Protein AF-A0A2G8JTB7-F1 (afdb_monomer)

Organism: Stichopus japonicus (NCBI:txid307972)

Solvent-accessible surface area (backbone atoms only — not comparable to full-atom values): 11226 Å² total; per-residue (Å²): 122,66,64,68,53,45,45,73,76,43,47,73,76,49,68,71,34,70,75,52,58,75,68,43,61,46,53,29,65,51,90,77,68,46,73,35,45,30,82,68,29,22,29,74,76,47,76,81,50,68,82,67,66,50,78,72,79,45,58,61,82,76,99,57,86,71,67,40,43,52,19,85,90,55,48,54,70,54,36,49,72,65,49,26,37,48,37,58,51,66,74,66,55,72,64,68,67,89,79,72,74,85,82,73,90,86,73,59,65,70,58,54,52,51,49,52,55,68,75,68,61,51,77,84,45,51,70,55,54,55,49,49,56,28,52,78,72,60,32,77,45,79,45,82,43,80,43,81,57,65,50,75,92,50,65,90,71,56,87,48,79,79,55,59,82,73,42,48,61,48,79,48,76,48,68,40,66,72,84,125

Structure (mmCIF, N/CA/C/O backbone):
data_AF-A0A2G8JTB7-F1
#
_entry.id   AF-A0A2G8JTB7-F1
#
loop_
_atom_site.group_PDB
_atom_site.id
_atom_site.type_symbol
_atom_site.label_atom_id
_atom_site.label_alt_id
_atom_site.label_comp_id
_atom_site.label_asym_id
_atom_site.label_entity_id
_atom_site.label_seq_id
_atom_site.pdbx_PDB_ins_code
_atom_site.Cartn_x
_atom_site.Cartn_y
_atom_site.Cartn_z
_atom_site.occupancy
_atom_site.B_iso_or_equiv
_atom_site.auth_seq_id
_atom_site.auth_comp_id
_atom_site.auth_asym_id
_atom_site.auth_atom_id
_atom_site.pdbx_PDB_model_num
ATOM 1 N N . MET A 1 1 ? -17.861 15.807 32.655 1.00 43.62 1 MET A N 1
ATOM 2 C CA . MET A 1 1 ? -16.924 14.892 33.345 1.00 43.62 1 MET A CA 1
ATOM 3 C C . MET A 1 1 ? -17.514 13.501 33.591 1.00 43.62 1 MET A C 1
ATOM 5 O O . MET A 1 1 ? -16.742 12.556 33.583 1.00 43.62 1 MET A O 1
ATOM 9 N N . ASP A 1 2 ? -18.836 13.330 33.740 1.00 54.16 2 ASP A N 1
ATOM 10 C CA . ASP A 1 2 ? -19.424 12.008 34.046 1.00 54.16 2 ASP A CA 1
ATOM 11 C C . ASP A 1 2 ? -19.560 11.037 32.859 1.00 54.16 2 ASP A C 1
ATOM 13 O O . ASP A 1 2 ? -19.555 9.829 33.073 1.00 54.16 2 ASP A O 1
ATOM 17 N N . ILE A 1 3 ? -19.642 11.525 31.615 1.00 55.66 3 ILE A N 1
ATOM 18 C CA . ILE A 1 3 ? -19.837 10.666 30.428 1.00 55.66 3 ILE A CA 1
ATOM 19 C C . ILE A 1 3 ? -18.582 9.837 30.122 1.00 55.66 3 ILE A C 1
ATOM 21 O O . ILE A 1 3 ? -18.683 8.631 29.956 1.00 55.66 3 ILE A O 1
ATOM 25 N N . LEU A 1 4 ? -17.392 10.451 30.140 1.00 51.72 4 LEU A N 1
ATOM 26 C CA . LEU A 1 4 ? -16.120 9.744 29.918 1.00 51.72 4 LEU A CA 1
ATOM 27 C C . LEU A 1 4 ? -15.853 8.678 30.988 1.00 51.72 4 LEU A C 1
ATOM 29 O O . LEU A 1 4 ? -15.346 7.604 30.684 1.00 51.72 4 LEU A O 1
ATOM 33 N N . ARG A 1 5 ? -16.225 8.957 32.242 1.00 52.97 5 ARG A N 1
ATOM 34 C CA . ARG A 1 5 ? -16.082 8.001 33.343 1.00 52.97 5 ARG A CA 1
ATOM 35 C C . ARG A 1 5 ? -17.064 6.837 33.211 1.00 52.97 5 ARG A C 1
ATOM 37 O O . ARG A 1 5 ? -16.668 5.695 33.392 1.00 52.97 5 ARG A O 1
ATOM 44 N N . ARG A 1 6 ? -18.309 7.122 32.822 1.00 54.91 6 ARG A N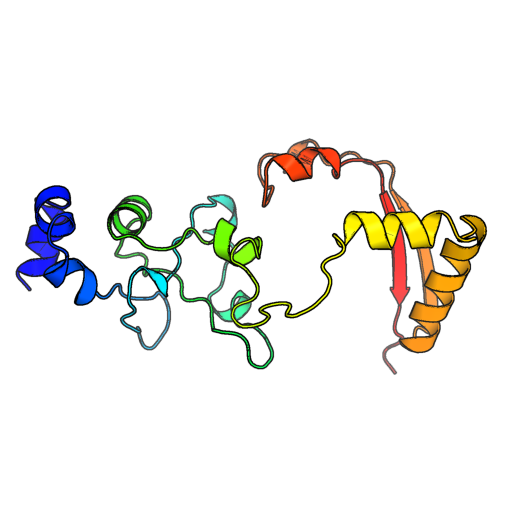 1
ATOM 45 C CA . ARG A 1 6 ? -19.311 6.098 32.502 1.00 54.91 6 ARG A CA 1
ATOM 46 C C . ARG A 1 6 ? -18.932 5.265 31.271 1.00 54.91 6 ARG A C 1
ATOM 48 O O . ARG A 1 6 ? -19.149 4.066 31.308 1.00 54.91 6 ARG A O 1
ATOM 55 N N . LEU A 1 7 ? -18.304 5.854 30.249 1.00 58.78 7 LEU A N 1
ATOM 56 C CA . LEU A 1 7 ? -17.738 5.146 29.084 1.00 58.78 7 LEU A CA 1
ATOM 57 C C . LEU A 1 7 ? -16.609 4.185 29.469 1.00 58.78 7 LEU A C 1
ATOM 59 O O . LEU A 1 7 ? -16.515 3.095 28.921 1.00 58.78 7 LEU A O 1
ATOM 63 N N . LEU A 1 8 ? -15.774 4.571 30.435 1.00 56.66 8 LEU A N 1
ATOM 64 C CA . LEU A 1 8 ? -14.717 3.713 30.979 1.00 56.66 8 LEU A CA 1
ATOM 65 C C . LEU A 1 8 ? -15.257 2.562 31.843 1.00 56.66 8 LEU A C 1
ATOM 67 O O . LEU A 1 8 ? -14.606 1.525 31.938 1.00 56.66 8 LEU A O 1
ATOM 71 N N . GLU A 1 9 ? -16.408 2.751 32.491 1.00 60.22 9 GLU A N 1
ATOM 72 C CA . GLU A 1 9 ? -17.003 1.776 33.416 1.00 60.22 9 GLU A CA 1
ATOM 73 C C . GLU A 1 9 ? -18.015 0.835 32.723 1.00 60.22 9 GLU A C 1
ATOM 75 O O . GLU A 1 9 ? -18.082 -0.340 33.081 1.00 60.22 9 GLU A O 1
ATOM 80 N N . HIS A 1 10 ? -18.757 1.318 31.716 1.00 65.50 10 HIS A N 1
ATOM 81 C CA . HIS A 1 10 ? -19.811 0.596 30.984 1.00 65.50 10 HIS A CA 1
ATOM 82 C C . HIS A 1 10 ? -19.856 1.000 29.491 1.00 65.50 10 HIS A C 1
ATOM 84 O O . HIS A 1 10 ? -20.783 1.696 29.068 1.00 65.50 10 HIS A O 1
ATOM 90 N N . PRO A 1 11 ? -18.863 0.601 28.674 1.00 61.34 11 PRO A N 1
ATOM 91 C CA . PRO A 1 11 ? -18.788 0.999 27.266 1.00 61.34 11 PRO A CA 1
ATOM 92 C C . PRO A 1 11 ? -19.983 0.484 26.448 1.00 61.34 11 PRO A C 1
ATOM 94 O O . PRO A 1 11 ? -20.590 1.254 25.708 1.00 61.34 11 PRO A O 1
ATOM 97 N N . ASP A 1 12 ? -20.382 -0.776 26.643 1.00 61.53 12 ASP A N 1
ATOM 98 C CA . ASP A 1 12 ? -21.427 -1.433 25.841 1.00 61.53 12 ASP A CA 1
ATOM 99 C C . ASP A 1 12 ? -22.826 -0.807 26.017 1.00 61.53 12 ASP A C 1
ATOM 101 O O . ASP A 1 12 ? -23.600 -0.743 25.064 1.00 61.53 12 ASP A O 1
ATOM 105 N N . ASP A 1 13 ? -23.141 -0.291 27.212 1.00 60.88 13 ASP A N 1
ATOM 106 C CA . ASP A 1 13 ? -24.451 0.304 27.521 1.00 60.88 13 ASP A CA 1
ATOM 107 C C . ASP A 1 13 ? -24.634 1.697 26.890 1.00 60.88 13 ASP A C 1
ATOM 109 O O . ASP A 1 13 ? -25.756 2.132 26.641 1.00 60.88 13 ASP A O 1
ATOM 113 N N . ILE A 1 14 ? -23.532 2.409 26.643 1.00 59.72 14 ILE A N 1
ATOM 114 C CA . ILE A 1 14 ? -23.518 3.780 26.103 1.00 59.72 14 ILE A CA 1
ATOM 115 C C . ILE A 1 14 ? -23.387 3.752 24.582 1.00 59.72 14 ILE A C 1
ATOM 117 O O . ILE A 1 14 ? -23.959 4.589 23.889 1.00 59.72 14 ILE A O 1
ATOM 121 N N . LEU A 1 15 ? -22.669 2.757 24.065 1.00 60.41 15 LEU A N 1
ATOM 122 C CA . LEU A 1 15 ? -22.526 2.502 22.637 1.00 60.41 15 LEU A CA 1
ATOM 123 C C . LEU A 1 15 ? -23.803 1.951 21.994 1.00 60.41 15 LEU A C 1
ATOM 125 O O . LEU A 1 15 ? -23.894 1.953 20.775 1.00 60.41 15 LEU A O 1
ATOM 129 N N . ALA A 1 16 ? -24.790 1.497 22.768 1.00 62.22 16 ALA A N 1
ATOM 130 C CA . ALA A 1 16 ? -26.078 1.044 22.240 1.00 62.22 16 ALA A CA 1
ATOM 131 C C . ALA A 1 16 ? -27.053 2.191 21.899 1.00 62.22 16 ALA A C 1
ATOM 133 O O . ALA A 1 16 ? -28.092 1.944 21.287 1.00 62.22 16 ALA A O 1
ATOM 134 N N . ASP A 1 17 ? -26.746 3.426 22.307 1.00 69.25 17 ASP A N 1
ATOM 135 C CA . ASP A 1 17 ? -27.613 4.590 22.127 1.00 69.25 17 ASP A CA 1
ATOM 136 C C . ASP A 1 17 ? -27.172 5.421 20.907 1.00 69.25 17 ASP A C 1
ATOM 138 O O . ASP A 1 17 ? -26.127 6.077 20.923 1.00 69.25 17 ASP A O 1
ATOM 142 N N . GLU A 1 18 ? -27.979 5.395 19.839 1.00 63.44 18 GLU A N 1
ATOM 143 C CA . GLU A 1 18 ? -27.717 6.126 18.588 1.00 63.44 18 GLU A CA 1
ATOM 144 C C . GLU A 1 18 ? -27.591 7.647 18.798 1.00 63.44 18 GLU A C 1
ATOM 146 O O . GLU A 1 18 ? -26.838 8.310 18.082 1.00 63.44 18 GLU A O 1
ATOM 151 N N . GLU A 1 19 ? -28.281 8.219 19.789 1.00 67.31 19 GLU A N 1
ATOM 152 C CA . GLU A 1 19 ? -28.249 9.660 20.065 1.00 67.31 19 GLU A CA 1
ATOM 153 C C . GLU A 1 19 ? -26.930 10.064 20.740 1.00 67.31 19 GLU A C 1
ATOM 155 O O . GLU A 1 19 ? -26.391 11.145 20.482 1.00 67.31 19 GLU A O 1
ATOM 160 N N . ILE A 1 20 ? -26.362 9.165 21.552 1.00 66.00 20 ILE A N 1
ATOM 161 C CA . ILE A 1 20 ? -25.043 9.345 22.168 1.00 66.00 20 ILE A CA 1
ATOM 162 C C . ILE A 1 20 ? -23.927 9.102 21.150 1.00 66.00 20 ILE A C 1
ATOM 164 O O . ILE A 1 20 ? -22.956 9.861 21.140 1.00 66.00 20 ILE A O 1
ATOM 168 N N . GLN A 1 21 ? -24.067 8.114 20.260 1.00 64.19 21 GLN A N 1
ATOM 169 C CA . GLN A 1 21 ? -23.092 7.868 19.192 1.00 64.19 21 GLN A CA 1
ATOM 170 C C . GLN A 1 21 ? -22.915 9.087 18.273 1.00 64.19 21 GLN A C 1
ATOM 172 O O . GLN A 1 21 ? -21.786 9.430 17.935 1.00 64.19 21 GLN A O 1
ATOM 177 N N . GLN A 1 22 ? -23.999 9.798 17.936 1.00 66.69 22 GLN A N 1
ATOM 178 C CA . GLN A 1 22 ? -23.933 11.007 17.098 1.00 66.69 22 GLN A CA 1
ATOM 179 C C . GLN A 1 22 ? -23.315 12.230 17.794 1.00 66.69 22 GLN A C 1
ATOM 181 O O . GLN A 1 22 ? -22.919 13.183 17.125 1.00 66.69 22 GLN A O 1
ATOM 186 N N . GLN A 1 23 ? -23.243 12.237 19.127 1.00 74.38 23 GLN A N 1
ATOM 187 C CA . GLN A 1 23 ? -22.658 13.337 19.909 1.00 74.38 23 GLN A CA 1
ATOM 188 C C . GLN A 1 23 ? -21.267 13.009 20.456 1.00 74.38 23 GLN A C 1
ATOM 190 O O . GLN A 1 23 ? -20.630 13.853 21.098 1.00 74.38 23 GLN A O 1
ATOM 195 N N . LEU A 1 24 ? -20.795 11.783 20.239 1.00 80.44 24 LEU A N 1
ATOM 196 C CA . LEU A 1 24 ? -19.504 11.336 20.716 1.00 80.44 24 LEU A CA 1
ATOM 197 C C . LEU A 1 24 ? -18.394 11.992 19.894 1.00 80.44 24 LEU A C 1
ATOM 199 O O . LEU A 1 24 ? -18.368 11.903 18.673 1.00 80.44 24 LEU A O 1
ATOM 203 N N . LEU A 1 25 ? -17.442 12.618 20.585 1.00 86.62 25 LEU A N 1
ATOM 204 C CA . LEU A 1 25 ? -16.231 13.141 19.967 1.00 86.62 25 LEU A CA 1
ATOM 205 C C . LEU A 1 25 ? -15.003 12.543 20.647 1.00 86.62 25 LEU A C 1
ATOM 207 O O . LEU A 1 25 ? -14.913 12.502 21.878 1.00 86.62 25 LEU A O 1
ATOM 211 N N . ILE A 1 26 ? -14.039 12.120 19.838 1.00 88.69 26 ILE A N 1
ATOM 212 C CA . ILE A 1 26 ? -12.7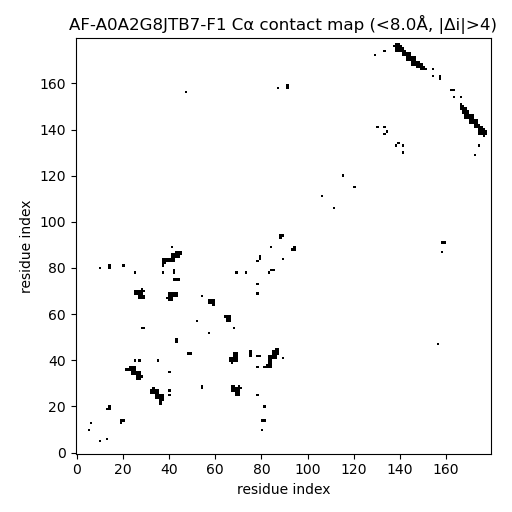91 11.502 20.268 1.00 88.69 26 ILE A CA 1
ATOM 213 C C . ILE A 1 26 ? -11.653 12.521 20.098 1.00 88.69 26 ILE A C 1
ATOM 215 O O . ILE A 1 26 ? -11.551 13.171 19.053 1.00 88.69 26 ILE A O 1
ATOM 219 N N . PRO A 1 27 ? -10.789 12.704 21.114 1.00 89.94 27 PRO A N 1
ATOM 220 C CA . PRO A 1 27 ? -9.646 13.599 21.012 1.00 89.94 27 PRO A CA 1
ATOM 221 C C . PRO A 1 27 ? -8.576 13.043 20.079 1.00 89.94 27 PRO A C 1
ATOM 223 O O . PRO A 1 27 ? -8.204 11.873 20.168 1.00 89.94 27 PRO A O 1
ATOM 226 N N . SER A 1 28 ? -8.024 13.910 19.238 1.00 89.12 28 SER A N 1
ATOM 227 C CA . SER A 1 28 ? -6.894 13.599 18.372 1.00 89.12 28 SER A CA 1
ATOM 228 C C . SER A 1 28 ? -5.538 13.868 19.033 1.00 89.12 28 SER A C 1
ATOM 230 O O . SER A 1 28 ? -5.406 14.577 20.036 1.00 89.12 28 SER A O 1
ATOM 232 N N . ARG A 1 29 ? -4.492 13.282 18.452 1.00 86.31 29 ARG A N 1
ATOM 233 C CA . ARG A 1 29 ? -3.080 13.422 18.838 1.00 86.31 29 ARG A CA 1
ATOM 234 C C . ARG A 1 29 ? -2.396 14.639 18.186 1.00 86.31 29 ARG A C 1
ATOM 236 O O . ARG A 1 29 ? -1.181 14.629 18.021 1.00 86.31 29 ARG A O 1
ATOM 243 N N . CYS A 1 30 ? -3.149 15.655 17.756 1.00 82.44 30 CYS A N 1
ATOM 244 C CA . CYS A 1 30 ? -2.584 16.894 17.206 1.00 82.44 30 CYS A CA 1
ATOM 245 C C . CYS A 1 30 ? -2.478 17.999 18.268 1.00 82.44 30 CYS A C 1
ATOM 247 O O . CYS A 1 30 ? -3.130 17.928 19.310 1.00 82.44 30 CYS A O 1
ATOM 249 N N . ASP A 1 31 ? -1.671 19.024 17.989 1.00 81.94 31 ASP A N 1
ATOM 250 C CA . ASP A 1 31 ? -1.556 20.232 18.810 1.00 81.94 31 ASP A CA 1
ATOM 251 C C . ASP A 1 31 ? -1.926 21.468 17.963 1.00 81.94 31 ASP A C 1
ATOM 253 O O . ASP A 1 31 ? -1.251 21.733 16.965 1.00 81.94 31 ASP A O 1
ATOM 257 N N . PRO A 1 32 ? -3.011 22.204 18.281 1.00 84.12 32 PRO A N 1
ATOM 258 C CA . PRO A 1 32 ? -3.950 21.967 19.381 1.00 84.12 32 PRO A CA 1
ATOM 259 C C . PRO A 1 32 ? -4.822 20.719 19.160 1.00 84.12 32 PRO A C 1
ATOM 261 O O . PRO A 1 32 ? -5.153 20.380 18.022 1.00 84.12 32 PRO A O 1
ATOM 264 N N . ILE A 1 33 ? -5.231 20.062 20.254 1.00 86.19 33 ILE A N 1
ATOM 265 C CA . ILE A 1 33 ? -6.104 18.873 20.219 1.00 86.19 33 ILE A CA 1
ATOM 266 C C . ILE A 1 33 ? -7.430 19.222 19.537 1.00 86.19 33 ILE A C 1
ATOM 268 O O . ILE A 1 33 ? -8.094 20.191 19.916 1.00 86.19 33 ILE A O 1
ATOM 272 N N . LYS A 1 34 ? -7.843 18.396 18.572 1.00 88.75 34 LYS A N 1
ATOM 273 C CA . LYS A 1 34 ? -9.162 18.471 17.931 1.00 88.75 34 LYS A CA 1
ATOM 274 C C . LYS A 1 34 ? -10.046 17.334 18.438 1.00 88.75 34 LYS A C 1
ATOM 276 O O . LYS A 1 34 ? -9.564 16.238 18.705 1.00 88.75 34 LYS A O 1
ATOM 281 N N . LEU A 1 35 ? -11.335 17.612 18.599 1.00 89.50 35 LEU A N 1
ATOM 282 C CA . LEU A 1 35 ? -12.354 16.625 18.950 1.00 89.50 35 LEU A CA 1
ATOM 283 C C . LEU A 1 35 ? -13.117 16.278 17.671 1.00 89.50 35 LEU A C 1
ATOM 285 O O . LEU A 1 35 ? -13.695 17.182 17.070 1.00 89.50 35 LEU A O 1
ATOM 289 N N . LEU A 1 36 ? -13.078 15.015 17.250 1.00 88.12 36 LEU A N 1
ATOM 290 C CA . LEU A 1 36 ? -13.646 14.559 15.976 1.00 88.12 36 LEU A CA 1
ATOM 291 C C . LEU A 1 36 ? -14.640 13.408 16.188 1.00 88.12 36 LEU A C 1
ATOM 293 O O . LEU A 1 36 ? -14.462 12.640 17.139 1.00 88.12 36 LEU A O 1
ATOM 297 N N . PRO A 1 37 ? -15.663 13.273 15.329 1.00 88.25 37 PRO A N 1
ATOM 298 C CA . PRO A 1 37 ? -16.521 12.093 15.285 1.00 88.25 37 PRO A CA 1
ATOM 299 C C . PRO A 1 37 ? -15.720 10.792 15.091 1.00 88.25 37 PRO A C 1
ATOM 301 O O . PRO A 1 37 ? -14.635 10.832 14.501 1.00 88.25 37 PRO A O 1
ATOM 304 N N . PRO A 1 38 ? -16.218 9.632 15.563 1.00 86.88 38 PRO A N 1
ATOM 305 C CA . PRO A 1 38 ? -15.517 8.359 15.405 1.00 86.88 38 PRO A CA 1
ATOM 306 C C . PRO A 1 38 ? -15.223 7.993 13.943 1.00 86.88 38 PRO A C 1
ATOM 308 O O . PRO A 1 38 ? -14.135 7.527 13.628 1.00 86.88 38 PRO A O 1
ATOM 311 N N . ASP A 1 39 ? -16.136 8.272 13.023 1.00 85.69 39 ASP A N 1
ATOM 312 C CA . ASP A 1 39 ? -15.982 7.994 11.593 1.00 85.69 39 ASP A CA 1
ATOM 313 C C . ASP A 1 39 ? -14.948 8.889 10.881 1.00 85.69 39 ASP A C 1
ATOM 315 O O . ASP A 1 39 ? -14.462 8.530 9.809 1.00 85.69 39 ASP A O 1
ATOM 319 N N . GLU A 1 40 ? -14.547 10.008 11.491 1.00 86.25 40 GLU A N 1
ATOM 320 C CA . GLU A 1 40 ? -13.558 10.955 10.949 1.00 86.25 40 GLU A CA 1
ATOM 321 C C . GLU A 1 40 ? -12.159 10.822 11.583 1.00 86.25 40 GLU A C 1
ATOM 323 O O . GLU A 1 40 ? -11.228 11.549 11.220 1.00 86.25 40 GLU A O 1
ATOM 328 N N . ILE A 1 41 ? -11.973 9.906 12.539 1.00 88.25 41 ILE A N 1
ATOM 329 C CA . ILE A 1 41 ? -10.709 9.729 13.263 1.00 88.25 41 ILE A CA 1
ATOM 330 C C . ILE A 1 41 ? -10.227 8.281 13.223 1.00 88.25 41 ILE A C 1
ATOM 332 O O . ILE A 1 41 ? -10.997 7.327 13.321 1.00 88.25 41 ILE A O 1
ATOM 336 N N . CYS A 1 42 ? -8.914 8.114 13.091 1.00 90.25 42 CYS A N 1
ATOM 337 C CA . CYS A 1 42 ? -8.281 6.816 12.944 1.00 90.25 42 CYS A CA 1
ATOM 338 C C . CYS A 1 42 ? -7.547 6.375 14.212 1.00 90.25 42 CYS A C 1
ATOM 340 O O . CYS A 1 42 ? -6.848 7.164 14.850 1.00 90.25 42 CYS A O 1
ATOM 342 N N . TYR A 1 43 ? -7.613 5.089 14.545 1.00 89.62 43 TYR A N 1
ATOM 343 C CA . TYR A 1 43 ? -6.719 4.484 15.534 1.00 89.62 43 TYR A CA 1
ATOM 344 C C . TYR A 1 43 ? -5.639 3.649 14.841 1.00 89.62 43 TYR A C 1
ATOM 346 O O . TYR A 1 43 ? -5.856 3.072 13.778 1.00 89.62 43 TYR A O 1
ATOM 354 N N . CYS A 1 44 ? -4.445 3.593 15.434 1.00 86.19 44 CYS A N 1
ATOM 355 C CA . CYS A 1 44 ? -3.352 2.790 14.894 1.00 86.19 44 CYS A CA 1
ATOM 356 C C . CYS A 1 44 ? -3.568 1.321 15.283 1.00 86.19 44 CYS A C 1
ATOM 358 O O . CYS A 1 44 ? -3.313 0.931 16.425 1.00 86.19 44 CYS A O 1
ATOM 360 N N . ASP A 1 45 ? -4.048 0.527 14.332 1.00 85.62 45 ASP A N 1
ATOM 361 C CA . ASP A 1 45 ? -4.276 -0.921 14.428 1.00 85.62 45 ASP A CA 1
ATOM 362 C C . ASP A 1 45 ? -3.032 -1.749 14.064 1.00 85.62 45 ASP A C 1
ATOM 364 O O . ASP A 1 45 ? -2.995 -2.964 14.240 1.00 85.62 45 ASP A O 1
ATOM 368 N N . ILE A 1 46 ? -1.979 -1.080 13.591 1.00 76.69 46 ILE A N 1
ATOM 369 C CA . ILE A 1 46 ? -0.733 -1.706 13.163 1.00 76.69 46 ILE A CA 1
ATOM 370 C C . ILE A 1 46 ? 0.400 -1.357 14.137 1.00 76.69 46 ILE A C 1
ATOM 372 O O . ILE A 1 46 ? 0.863 -0.215 14.214 1.00 76.69 46 ILE A O 1
ATOM 376 N N . ASP A 1 47 ? 0.906 -2.370 14.844 1.00 72.06 47 ASP A N 1
ATOM 377 C CA . ASP A 1 47 ? 1.901 -2.211 15.916 1.00 72.06 47 ASP A CA 1
ATOM 378 C C . ASP A 1 47 ? 3.208 -1.548 15.461 1.00 72.06 47 ASP A C 1
ATOM 380 O O . ASP A 1 47 ? 3.783 -0.727 16.178 1.00 72.06 47 ASP A O 1
ATOM 384 N N . TRP A 1 48 ? 3.699 -1.872 14.260 1.00 70.25 48 TRP A N 1
ATOM 385 C CA . TRP A 1 48 ? 4.964 -1.320 13.764 1.00 70.25 48 TRP A CA 1
ATOM 386 C C . TRP A 1 48 ? 4.854 0.146 13.326 1.00 70.25 48 TRP A C 1
ATOM 388 O O . TRP A 1 48 ? 5.869 0.842 13.307 1.00 70.25 48 TRP A O 1
ATOM 398 N N . MET A 1 49 ? 3.649 0.628 13.016 1.00 69.69 49 MET A N 1
ATOM 399 C CA . MET A 1 49 ? 3.400 2.031 12.676 1.00 69.69 49 MET A CA 1
ATOM 400 C C . MET A 1 49 ? 3.314 2.921 13.919 1.00 69.69 49 MET A C 1
ATOM 402 O O . MET A 1 49 ? 3.706 4.087 13.880 1.00 69.69 49 MET A O 1
ATOM 406 N N . ARG A 1 50 ? 2.899 2.359 15.060 1.00 67.88 50 ARG A N 1
ATOM 407 C CA . ARG A 1 50 ? 2.689 3.092 16.316 1.00 67.88 50 ARG A CA 1
ATOM 408 C C . ARG A 1 50 ? 3.924 3.850 16.815 1.00 67.88 50 ARG A C 1
ATOM 410 O O . ARG A 1 50 ? 3.784 4.903 17.428 1.00 67.88 50 ARG A O 1
ATOM 417 N N . TYR A 1 51 ? 5.118 3.323 16.544 1.00 62.47 51 TYR A N 1
ATOM 418 C CA . TYR A 1 51 ? 6.395 3.894 16.989 1.00 62.47 51 TYR A CA 1
ATOM 419 C C . TYR A 1 51 ? 7.094 4.774 15.942 1.00 62.47 51 TYR A C 1
ATOM 421 O O . TYR A 1 51 ? 8.096 5.403 16.271 1.00 62.47 51 TYR A O 1
ATOM 429 N N . GLY A 1 52 ? 6.610 4.783 14.696 1.00 61.53 52 GLY A N 1
ATOM 430 C CA . GLY A 1 52 ? 7.252 5.479 13.575 1.00 61.53 52 GLY A CA 1
ATOM 431 C C . GLY A 1 52 ? 6.415 6.589 12.942 1.00 61.53 52 GLY A C 1
ATOM 432 O O . GLY A 1 52 ? 6.969 7.382 12.196 1.00 61.53 52 GLY A O 1
ATOM 433 N N . LEU A 1 53 ? 5.111 6.651 13.228 1.00 64.06 53 LEU A N 1
ATOM 434 C CA . LEU A 1 53 ? 4.218 7.678 12.694 1.00 64.06 53 LEU A CA 1
ATOM 435 C C . LEU A 1 53 ? 4.332 8.978 13.488 1.00 64.06 53 LEU A C 1
ATOM 437 O O . LEU A 1 53 ? 3.748 9.086 14.579 1.00 64.06 53 LEU A O 1
ATOM 441 N N . ASN A 1 54 ? 4.999 9.984 12.922 1.00 64.50 54 ASN A N 1
ATOM 442 C CA . ASN A 1 54 ? 4.802 11.353 13.379 1.00 64.50 54 ASN A CA 1
ATOM 443 C C . ASN A 1 54 ? 3.495 11.898 12.784 1.00 64.50 54 ASN A C 1
ATOM 445 O O . ASN A 1 54 ? 3.156 11.577 11.647 1.00 64.50 54 ASN A O 1
ATOM 449 N N . PRO A 1 55 ? 2.747 12.743 13.515 1.00 60.91 55 PRO A N 1
ATOM 450 C CA . PRO A 1 55 ? 1.564 13.418 12.973 1.00 60.91 55 PRO A CA 1
ATOM 451 C C . PRO A 1 55 ? 1.843 14.234 11.701 1.00 60.91 55 PRO A C 1
ATOM 453 O O . PRO A 1 55 ? 0.930 14.488 10.926 1.00 60.91 55 PRO A O 1
ATOM 456 N N . GLU A 1 56 ? 3.095 14.647 11.495 1.00 63.69 56 GLU A N 1
ATOM 457 C CA . GLU A 1 56 ? 3.559 15.361 10.303 1.00 63.69 56 GLU A CA 1
ATOM 458 C C . GLU A 1 56 ? 3.642 14.452 9.069 1.00 63.69 56 GLU A C 1
ATOM 460 O O . GLU A 1 56 ? 3.297 14.892 7.980 1.00 63.69 56 GLU A O 1
ATOM 465 N N . ASP A 1 57 ? 3.983 13.168 9.241 1.00 65.12 57 ASP A N 1
ATOM 466 C CA . ASP A 1 57 ? 4.093 12.188 8.146 1.00 65.12 57 ASP A CA 1
ATOM 467 C C . ASP A 1 57 ? 2.723 11.782 7.565 1.00 65.12 57 ASP A C 1
ATOM 469 O O . ASP A 1 57 ? 2.643 11.131 6.526 1.00 65.12 57 ASP A O 1
ATOM 473 N N . LEU A 1 58 ? 1.638 12.127 8.266 1.00 64.81 58 LEU A N 1
ATOM 474 C CA . LEU A 1 58 ? 0.250 11.846 7.886 1.00 64.81 58 LEU A 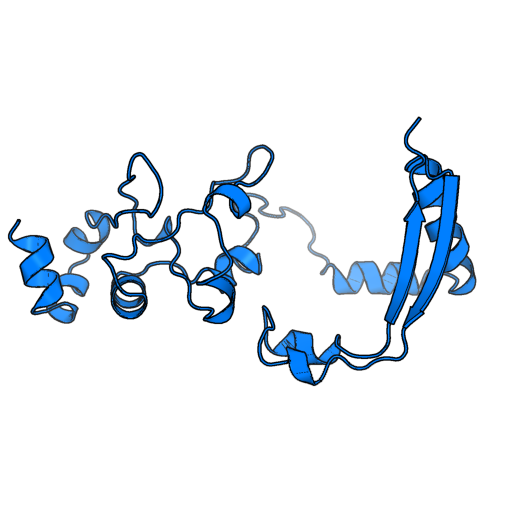CA 1
ATOM 475 C C . LEU A 1 58 ? -0.459 13.069 7.291 1.00 64.81 58 LEU A C 1
ATOM 477 O O . LEU A 1 58 ? -1.657 13.009 7.003 1.00 64.81 58 LEU A O 1
ATOM 481 N N . GLN A 1 59 ? 0.258 14.183 7.136 1.00 62.41 59 GLN A N 1
ATOM 482 C CA . GLN A 1 59 ? -0.244 15.335 6.402 1.00 62.41 59 GLN A CA 1
ATOM 483 C C . GLN A 1 59 ? -0.190 14.997 4.913 1.00 62.41 59 GLN A C 1
ATOM 485 O O . GLN A 1 59 ? 0.881 14.803 4.346 1.00 62.41 59 GLN A O 1
ATOM 490 N N . VAL A 1 60 ? -1.360 14.884 4.296 1.00 61.44 60 VAL A N 1
ATOM 491 C CA . VAL A 1 60 ? -1.496 14.728 2.847 1.00 61.44 60 VAL A CA 1
ATOM 492 C C . VAL A 1 60 ? -1.234 16.077 2.171 1.00 61.44 60 VAL A C 1
ATOM 494 O O . VAL A 1 60 ? -1.757 17.103 2.609 1.00 61.44 60 VAL A O 1
ATOM 497 N N . GLU A 1 61 ? -0.382 16.084 1.141 1.00 51.44 61 GLU A N 1
ATOM 498 C CA . GLU A 1 61 ? -0.162 17.253 0.282 1.00 51.44 61 GLU A CA 1
ATOM 499 C C . GLU A 1 61 ? -1.375 17.432 -0.656 1.00 51.44 61 GLU A C 1
ATOM 501 O O . GLU A 1 61 ? -1.780 16.477 -1.310 1.00 51.44 61 GLU A O 1
ATOM 506 N N . ASP A 1 62 ? -1.912 18.658 -0.710 1.00 49.59 62 ASP A N 1
ATOM 507 C CA . ASP A 1 62 ? -2.991 19.163 -1.582 1.00 49.59 62 ASP A CA 1
ATOM 508 C C . ASP A 1 62 ? -4.382 18.467 -1.520 1.00 49.59 62 ASP A C 1
ATOM 510 O O . ASP A 1 62 ? -4.570 17.323 -1.916 1.00 49.59 62 ASP A O 1
ATOM 514 N N . ASP A 1 63 ? -5.396 19.237 -1.088 1.00 52.78 63 ASP A N 1
ATOM 515 C CA . ASP A 1 63 ? -6.859 19.012 -1.182 1.00 52.78 63 ASP A CA 1
ATOM 516 C C . ASP A 1 63 ? -7.474 17.698 -0.627 1.00 52.78 63 ASP A C 1
ATOM 518 O O . ASP A 1 63 ? -8.700 17.554 -0.658 1.00 52.78 63 ASP A O 1
ATOM 522 N N . GLU A 1 64 ? -6.696 16.766 -0.067 1.00 63.78 64 GLU A N 1
ATOM 523 C CA . GLU A 1 64 ? -7.226 15.568 0.611 1.00 63.78 64 GLU A CA 1
ATOM 524 C C . GLU A 1 64 ? -7.548 15.788 2.104 1.00 63.78 64 GLU A C 1
ATOM 526 O O . GLU A 1 64 ? -6.927 16.595 2.803 1.00 63.78 64 GLU A O 1
ATOM 531 N N . ASP A 1 65 ? -8.536 15.039 2.613 1.00 70.31 65 ASP A N 1
ATOM 532 C CA . ASP A 1 65 ? -8.957 15.111 4.015 1.00 70.31 65 ASP A CA 1
ATOM 533 C C . ASP A 1 65 ? -7.815 14.682 4.958 1.00 70.31 65 ASP A C 1
ATOM 535 O O . ASP A 1 65 ? -7.338 13.543 4.869 1.00 70.31 65 ASP A O 1
ATOM 539 N N . PRO A 1 66 ? -7.401 15.531 5.919 1.00 76.00 66 PRO A N 1
ATOM 540 C CA . PRO A 1 66 ? -6.302 15.215 6.821 1.00 76.00 66 PRO A CA 1
ATOM 541 C C . PRO A 1 66 ? -6.615 13.991 7.686 1.00 76.00 66 PRO A C 1
ATOM 543 O O . PRO A 1 66 ? -7.689 13.881 8.280 1.00 76.00 66 PRO A O 1
ATOM 546 N N . ILE A 1 67 ? -5.640 13.089 7.817 1.00 83.06 67 ILE A N 1
ATOM 547 C CA . ILE A 1 67 ? -5.771 11.903 8.666 1.00 83.06 67 ILE A CA 1
ATOM 548 C C . ILE A 1 67 ? -5.517 12.296 10.124 1.00 83.06 67 ILE A C 1
ATOM 550 O O . ILE A 1 67 ? -4.400 12.641 10.515 1.00 83.06 67 ILE A O 1
ATOM 554 N N . TYR A 1 68 ? -6.548 12.192 10.962 1.00 87.38 68 TYR A N 1
ATOM 555 C CA . TYR A 1 68 ? -6.416 12.386 12.404 1.00 87.38 68 TYR A CA 1
ATOM 556 C C . TYR A 1 68 ? -6.210 11.060 13.124 1.00 87.38 68 TYR A C 1
ATOM 558 O O . TYR A 1 68 ? -6.977 10.121 12.939 1.00 87.38 68 TYR A O 1
ATOM 566 N N . ILE A 1 69 ? -5.202 11.003 13.996 1.00 87.88 69 ILE A N 1
ATOM 567 C CA . ILE A 1 69 ? -4.959 9.850 14.868 1.00 87.88 69 ILE A CA 1
ATOM 568 C C . ILE A 1 69 ? -5.534 10.116 16.254 1.00 87.88 69 ILE A C 1
ATOM 570 O O . ILE A 1 69 ? -5.348 11.206 16.800 1.00 87.88 69 ILE A O 1
ATOM 574 N N . VAL A 1 70 ? -6.195 9.115 16.830 1.00 89.81 70 VAL A N 1
ATOM 575 C CA . VAL A 1 70 ? -6.700 9.127 18.207 1.00 89.81 70 VAL A CA 1
ATOM 576 C C . VAL A 1 70 ? -5.574 9.432 19.204 1.00 89.81 70 VAL A C 1
ATOM 578 O O . VAL A 1 70 ? -4.455 8.933 19.092 1.00 89.81 70 VAL A O 1
ATOM 581 N N . ASN A 1 71 ? -5.869 10.285 20.183 1.00 89.00 71 ASN A N 1
ATOM 582 C CA . ASN A 1 71 ? -4.957 10.638 21.265 1.00 89.00 71 ASN A CA 1
ATOM 583 C C . ASN A 1 71 ? -4.613 9.414 22.132 1.00 89.00 71 ASN A C 1
ATOM 585 O O . ASN A 1 71 ? -5.492 8.616 22.445 1.00 89.00 71 ASN A O 1
ATOM 589 N N . ASP A 1 72 ? -3.370 9.328 22.613 1.00 84.25 72 ASP A N 1
ATOM 590 C CA . ASP A 1 72 ? -2.875 8.188 23.402 1.00 84.25 72 ASP A CA 1
ATOM 591 C C . ASP A 1 72 ? -3.633 7.950 24.727 1.00 84.25 72 ASP A C 1
ATOM 593 O O . ASP A 1 72 ? -3.498 6.884 25.331 1.00 84.25 72 ASP A O 1
ATOM 597 N N . ILE A 1 73 ? -4.443 8.914 25.188 1.00 83.25 73 ILE A N 1
ATOM 598 C CA . ILE A 1 73 ? -5.352 8.733 26.331 1.00 83.25 73 ILE A CA 1
ATOM 599 C C . ILE A 1 73 ? -6.463 7.705 26.056 1.00 83.25 73 ILE A C 1
ATOM 601 O O . ILE A 1 73 ? -6.972 7.090 26.993 1.00 83.25 73 ILE A O 1
ATOM 605 N N . VAL A 1 74 ? -6.841 7.509 24.790 1.00 84.06 74 VAL A N 1
ATOM 606 C CA . VAL A 1 74 ? -7.836 6.523 24.356 1.00 84.06 74 VAL A CA 1
ATOM 607 C C . VAL A 1 74 ? -7.089 5.333 23.755 1.00 84.06 74 VAL A C 1
ATOM 609 O O . VAL A 1 74 ? -6.320 5.474 22.807 1.00 84.06 74 VAL A O 1
ATOM 612 N N . SER A 1 75 ? -7.289 4.138 24.316 1.00 85.12 75 SER A N 1
ATOM 613 C CA . SER A 1 75 ? -6.654 2.923 23.794 1.00 85.12 75 SER A CA 1
ATOM 614 C C . SER A 1 75 ? -7.239 2.527 22.435 1.00 85.12 75 SER A C 1
ATOM 616 O O . SER A 1 75 ? -8.403 2.810 22.166 1.00 85.12 75 SER A O 1
ATOM 618 N N . SER A 1 76 ? -6.476 1.808 21.601 1.00 84.94 76 SER A N 1
ATOM 619 C CA . SER A 1 76 ? -6.974 1.298 20.312 1.00 84.94 76 SER A CA 1
ATOM 620 C C . SER A 1 76 ? -8.249 0.463 20.466 1.00 84.94 76 SER A C 1
ATOM 622 O O . SER A 1 76 ? -9.182 0.651 19.704 1.00 84.94 76 SER A O 1
ATOM 624 N N . THR A 1 77 ? -8.331 -0.384 21.500 1.00 85.19 77 THR A N 1
ATOM 625 C CA . THR A 1 77 ? -9.537 -1.180 21.796 1.00 85.19 77 THR A CA 1
ATOM 626 C C . THR A 1 77 ? -10.740 -0.299 22.124 1.00 85.19 77 THR A C 1
ATOM 628 O O . THR A 1 77 ? -11.841 -0.567 21.666 1.00 85.19 77 THR A O 1
ATOM 631 N N . MET A 1 78 ? -10.536 0.773 22.898 1.00 83.12 78 MET A N 1
ATOM 632 C CA . MET A 1 78 ? -11.606 1.725 23.196 1.00 83.12 78 MET A CA 1
ATOM 633 C C . MET A 1 78 ? -12.014 2.486 21.932 1.00 83.12 78 MET A C 1
ATOM 635 O O . MET A 1 78 ? -13.197 2.620 21.661 1.00 83.12 78 MET A O 1
ATOM 639 N N . ALA A 1 79 ? -11.050 2.959 21.141 1.00 86.81 79 ALA A N 1
ATOM 640 C CA . ALA A 1 79 ? -11.316 3.661 19.891 1.00 86.81 79 ALA A CA 1
ATOM 641 C C . ALA A 1 79 ? -12.106 2.786 18.905 1.00 86.81 79 ALA A C 1
ATOM 643 O O . ALA A 1 79 ? -13.083 3.254 18.330 1.00 86.81 79 ALA A O 1
ATOM 644 N N . GLU A 1 80 ? -11.731 1.515 18.772 1.00 86.81 80 GLU A N 1
ATOM 645 C CA . GLU A 1 80 ? -12.444 0.520 17.972 1.00 86.81 80 GLU A CA 1
ATOM 646 C C . GLU A 1 80 ? -13.887 0.331 18.462 1.00 86.81 80 GLU A C 1
ATOM 648 O O . GLU A 1 80 ? -14.815 0.438 17.664 1.00 86.81 80 GLU A O 1
ATOM 653 N N . SER A 1 81 ? -14.101 0.144 19.771 1.00 82.44 81 SER A N 1
ATOM 654 C CA . SER A 1 81 ? -15.450 0.063 20.354 1.00 82.44 81 SER A CA 1
ATOM 655 C C . SER A 1 81 ? -16.280 1.325 20.107 1.00 82.44 81 SER A C 1
ATOM 657 O O . SER A 1 81 ? -17.488 1.233 19.919 1.00 82.44 81 SER A O 1
ATOM 659 N N . LEU A 1 82 ? -15.642 2.499 20.086 1.00 82.31 82 LEU A N 1
ATOM 660 C CA . LEU A 1 82 ? -16.290 3.782 19.803 1.00 82.31 82 LEU A CA 1
ATOM 661 C C . LEU A 1 82 ? -16.594 4.000 18.312 1.00 82.31 82 LEU A C 1
ATOM 663 O O . LEU A 1 82 ? -17.231 4.996 17.983 1.00 82.31 82 LEU A O 1
ATOM 667 N N . GLY A 1 83 ? -16.168 3.096 17.425 1.00 83.25 83 GLY A N 1
ATOM 668 C CA . GLY A 1 83 ? -16.401 3.190 15.983 1.00 83.25 83 GLY A CA 1
ATOM 669 C C . GLY A 1 83 ? -15.331 3.967 15.215 1.00 83.25 83 GLY A C 1
ATOM 670 O O . GLY A 1 83 ? -15.577 4.354 14.075 1.00 83.25 83 GLY A O 1
ATOM 671 N N . ALA A 1 84 ? -14.157 4.201 15.812 1.00 88.19 84 ALA A N 1
ATOM 672 C CA . ALA A 1 84 ? -13.035 4.814 15.110 1.00 88.19 84 ALA A CA 1
ATOM 673 C C . ALA A 1 84 ? -12.543 3.934 13.952 1.00 88.19 84 ALA A C 1
ATOM 675 O O . ALA A 1 84 ? -12.575 2.703 14.027 1.00 88.19 84 ALA A O 1
ATOM 676 N N . VAL A 1 85 ? -12.048 4.553 12.882 1.00 88.31 85 VAL A N 1
ATOM 677 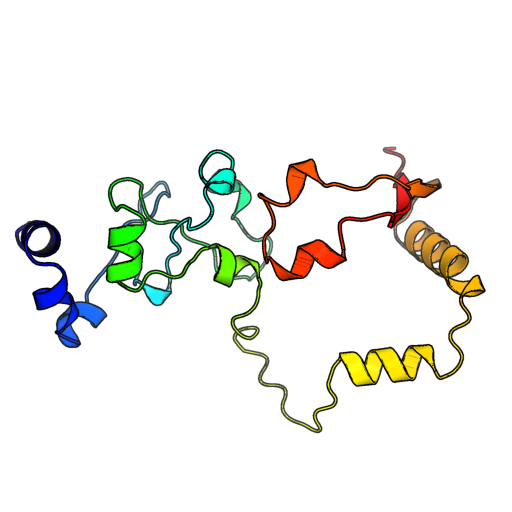C CA . VAL A 1 85 ? -11.605 3.824 11.685 1.00 88.31 85 VAL A CA 1
ATOM 678 C C . VAL A 1 85 ? -10.199 3.238 11.910 1.00 88.31 85 VAL A C 1
ATOM 680 O O . VAL A 1 85 ? -9.315 3.934 12.411 1.00 88.31 85 VAL A O 1
ATOM 683 N N . PRO A 1 86 ? -9.921 1.972 11.555 1.00 88.94 86 PRO A N 1
ATOM 684 C CA . PRO A 1 86 ? -8.551 1.462 11.584 1.00 88.94 86 PRO A CA 1
ATOM 685 C C . PRO A 1 86 ? -7.687 2.198 10.551 1.00 88.94 86 PRO A C 1
ATOM 687 O O . PRO A 1 86 ? -8.067 2.330 9.383 1.00 88.94 86 PRO A O 1
ATOM 690 N N . LEU A 1 87 ? -6.508 2.667 10.965 1.00 86.31 87 LEU A N 1
ATOM 691 C CA . LEU A 1 87 ? -5.597 3.419 10.099 1.00 86.31 87 LEU A CA 1
ATOM 692 C C . LEU A 1 87 ? -5.188 2.618 8.854 1.00 86.31 87 LEU A C 1
ATOM 694 O O . LEU A 1 87 ? -5.086 3.192 7.770 1.00 86.31 87 LEU A O 1
ATOM 698 N N . SER A 1 88 ? -5.004 1.300 8.981 1.00 83.06 88 SER A N 1
ATOM 699 C CA . SER A 1 88 ? -4.735 0.403 7.848 1.00 83.06 88 SER A CA 1
ATOM 700 C C . SER A 1 88 ? -5.770 0.536 6.729 1.00 83.06 88 SER A C 1
ATOM 702 O O . SER A 1 88 ? -5.405 0.620 5.556 1.00 83.06 88 SER A O 1
ATOM 704 N N . LYS A 1 89 ? -7.056 0.644 7.082 1.00 82.62 89 LYS A N 1
ATOM 705 C CA . LYS A 1 89 ? -8.161 0.781 6.131 1.00 82.62 89 LYS A CA 1
ATOM 706 C C . LYS A 1 89 ? -8.096 2.120 5.405 1.00 82.62 89 LYS A C 1
ATOM 708 O O . LYS A 1 89 ? -8.191 2.138 4.178 1.00 82.62 89 LYS A O 1
ATOM 713 N N . ARG A 1 90 ? -7.859 3.216 6.132 1.00 79.25 90 ARG A N 1
ATOM 714 C CA . ARG A 1 90 ? -7.713 4.554 5.534 1.00 79.25 90 ARG A CA 1
ATOM 715 C C . ARG A 1 90 ? -6.511 4.616 4.583 1.00 79.25 90 ARG A C 1
ATOM 717 O O . ARG A 1 90 ? -6.645 5.142 3.486 1.00 79.25 90 ARG A O 1
ATOM 724 N N . LEU A 1 91 ? -5.380 4.011 4.955 1.00 77.81 91 LEU A N 1
ATOM 725 C CA . LEU A 1 91 ? -4.169 3.953 4.122 1.00 77.81 91 LEU A CA 1
ATOM 726 C C . LEU A 1 91 ? -4.286 3.003 2.926 1.00 77.81 91 LEU A C 1
ATOM 728 O O . LEU A 1 91 ? -3.664 3.234 1.894 1.00 77.81 91 LEU A O 1
ATOM 732 N N . SER A 1 92 ? -5.072 1.932 3.042 1.00 71.06 92 SER A N 1
ATOM 733 C CA . SER A 1 92 ? -5.296 0.992 1.938 1.00 71.06 92 SER A CA 1
ATOM 734 C C . SER A 1 92 ? -6.102 1.593 0.779 1.00 71.06 92 SER A C 1
ATOM 736 O O . SER A 1 92 ? -6.163 0.987 -0.290 1.00 71.06 92 SER A O 1
ATOM 738 N N . GLY A 1 93 ? -6.738 2.758 0.978 1.00 63.28 93 GLY A N 1
ATOM 739 C CA . GLY A 1 93 ? -7.632 3.369 -0.010 1.00 63.28 93 GLY A CA 1
ATOM 740 C C . GLY A 1 93 ? -8.865 2.511 -0.319 1.00 63.28 93 GLY A C 1
ATOM 741 O O . GLY A 1 93 ? -9.457 2.647 -1.387 1.00 63.28 93 GLY A O 1
ATOM 742 N N . ALA A 1 94 ? -9.218 1.580 0.579 1.00 55.28 94 ALA A N 1
ATOM 743 C CA . ALA A 1 94 ? -10.315 0.632 0.387 1.00 55.28 94 ALA A CA 1
ATOM 744 C C . ALA A 1 94 ? -11.704 1.256 0.589 1.00 55.28 94 ALA A C 1
ATOM 746 O O . ALA A 1 94 ? -12.690 0.696 0.111 1.00 55.28 94 ALA A O 1
ATOM 747 N N . ASP A 1 95 ? -11.787 2.405 1.267 1.00 50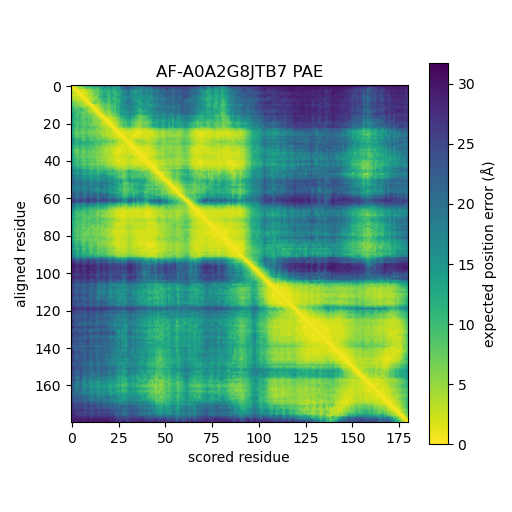.91 95 ASP A N 1
ATOM 748 C CA . ASP A 1 95 ? -12.976 3.243 1.178 1.00 50.91 95 ASP A CA 1
ATOM 749 C C . ASP A 1 95 ? -12.890 4.026 -0.132 1.00 50.91 95 ASP A C 1
ATOM 751 O O . ASP A 1 95 ? -11.951 4.787 -0.361 1.00 50.91 95 ASP A O 1
ATOM 755 N N . GLU A 1 96 ? -13.853 3.741 -1.009 1.00 50.03 96 GLU A N 1
ATOM 756 C CA . GLU A 1 96 ? -14.088 4.387 -2.295 1.00 50.03 96 GLU A CA 1
ATOM 757 C C . GLU A 1 96 ? -13.670 5.858 -2.263 1.00 50.03 96 GLU A C 1
ATOM 759 O O . GLU A 1 96 ? -14.139 6.603 -1.405 1.00 50.03 96 GLU A O 1
ATOM 764 N N . ILE A 1 97 ? -12.822 6.262 -3.217 1.00 46.19 97 ILE A N 1
ATOM 765 C CA . ILE A 1 97 ? -12.470 7.655 -3.510 1.00 46.19 97 ILE A CA 1
ATOM 766 C C . ILE A 1 97 ? -13.725 8.520 -3.337 1.00 46.19 97 ILE A C 1
ATOM 768 O O . ILE A 1 97 ? -14.627 8.497 -4.186 1.00 46.19 97 ILE A O 1
ATOM 772 N N . GLY A 1 98 ? -13.801 9.217 -2.201 1.00 40.47 98 GLY A N 1
ATOM 773 C CA . GLY A 1 98 ? -14.985 9.917 -1.727 1.00 40.47 98 GLY A CA 1
ATOM 774 C C . GLY A 1 98 ? -15.372 11.016 -2.703 1.00 40.47 98 GLY A C 1
ATOM 775 O O . GLY A 1 98 ? -14.870 12.128 -2.631 1.00 40.47 98 GLY A O 1
ATOM 776 N N . GLY A 1 99 ? -16.250 10.689 -3.652 1.00 42.28 99 GLY A N 1
ATOM 777 C CA . GLY A 1 99 ? -16.792 11.638 -4.625 1.00 42.28 99 GLY A CA 1
ATOM 778 C C . GLY A 1 99 ? -16.676 11.228 -6.092 1.00 42.28 99 GLY A C 1
ATOM 779 O O . GLY A 1 99 ? -17.449 11.741 -6.904 1.00 42.28 99 GLY A O 1
ATOM 780 N N . ILE A 1 100 ? -15.824 10.266 -6.471 1.00 45.75 100 ILE A N 1
ATOM 781 C CA . ILE A 1 100 ? -15.803 9.761 -7.858 1.00 45.75 100 ILE A CA 1
ATOM 782 C C . ILE A 1 100 ? -16.823 8.634 -7.993 1.00 45.75 100 ILE A C 1
ATOM 784 O O . ILE A 1 100 ? -16.504 7.454 -8.119 1.00 45.75 100 ILE A O 1
ATOM 788 N N . LYS A 1 101 ? -18.102 9.006 -8.017 1.00 47.25 101 LYS A N 1
ATOM 789 C CA . LYS A 1 101 ? -19.141 8.101 -8.506 1.00 47.25 101 LYS A CA 1
ATOM 790 C C . LYS A 1 101 ? -18.952 7.996 -10.017 1.00 47.25 101 LYS A C 1
ATOM 792 O O . LYS A 1 101 ? -19.350 8.896 -10.752 1.00 47.25 101 LYS A O 1
ATOM 797 N N . GLN A 1 102 ? -18.293 6.940 -10.493 1.00 47.03 102 GLN A N 1
ATOM 798 C CA . GLN A 1 102 ? -18.107 6.718 -11.928 1.00 47.03 102 GLN A CA 1
ATOM 799 C C . GLN A 1 102 ? -19.484 6.536 -12.587 1.00 47.03 102 GLN A C 1
ATOM 801 O O . GLN A 1 102 ? -20.074 5.459 -12.561 1.00 47.03 102 GLN A O 1
ATOM 806 N N . THR A 1 103 ? -20.033 7.613 -13.148 1.00 59.28 103 THR A N 1
ATOM 807 C CA . THR A 1 103 ? -21.287 7.570 -13.909 1.00 59.28 103 THR A CA 1
ATOM 808 C C . THR A 1 103 ? -20.960 7.257 -15.374 1.00 59.28 103 THR A C 1
ATOM 810 O O . THR A 1 103 ? -20.182 7.973 -16.001 1.00 59.28 103 THR A O 1
ATOM 813 N N . GLY A 1 104 ? -21.482 6.148 -15.918 1.00 70.12 104 GLY A N 1
ATOM 814 C CA . GLY A 1 104 ? -21.203 5.697 -17.292 1.00 70.12 104 GLY A CA 1
ATOM 815 C C . GLY A 1 104 ? -21.07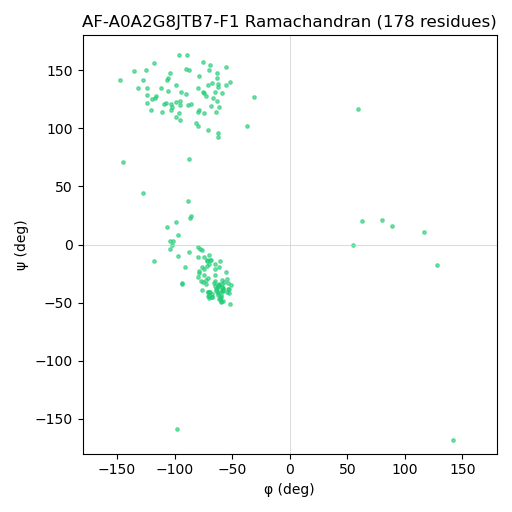1 4.175 -17.442 1.00 70.12 104 GLY A C 1
ATOM 816 O O . GLY A 1 104 ? -21.419 3.422 -16.535 1.00 70.12 104 GLY A O 1
ATOM 817 N N . GLN A 1 105 ? -20.580 3.710 -18.600 1.00 68.00 105 GLN A N 1
ATOM 818 C CA . GLN A 1 105 ? -20.215 2.300 -18.792 1.00 68.00 105 GLN A CA 1
ATOM 819 C C . GLN A 1 105 ? -19.015 1.949 -17.906 1.00 68.00 105 GLN A C 1
ATOM 821 O O . GLN A 1 105 ? -17.979 2.609 -17.956 1.00 68.00 105 GLN A O 1
ATOM 826 N N . TYR A 1 106 ? -19.174 0.897 -17.108 1.00 76.62 106 TYR A N 1
ATOM 827 C CA . TYR A 1 106 ? -18.150 0.392 -16.206 1.00 76.62 106 TYR A CA 1
ATOM 828 C C . TYR A 1 106 ? -17.366 -0.741 -16.878 1.00 76.62 106 TYR A C 1
ATOM 830 O O . TYR A 1 106 ? -17.929 -1.775 -17.237 1.00 76.62 106 TYR A O 1
ATOM 838 N N . GLU A 1 107 ? -16.060 -0.548 -17.030 1.00 82.38 107 GLU A N 1
ATOM 839 C CA . GLU A 1 107 ? -15.091 -1.609 -17.305 1.00 82.38 107 GLU A CA 1
ATOM 840 C C . GLU A 1 107 ? -14.146 -1.666 -16.102 1.00 82.38 107 GLU A C 1
ATOM 842 O O . GLU A 1 107 ? -13.589 -0.644 -15.702 1.00 82.38 107 GLU A O 1
ATOM 847 N N . ALA A 1 108 ? -13.955 -2.850 -15.516 1.00 86.44 108 ALA A N 1
ATOM 848 C CA . ALA A 1 108 ? -13.003 -3.004 -14.423 1.00 86.44 108 ALA A CA 1
ATOM 849 C C . ALA A 1 108 ? -11.578 -2.671 -14.904 1.00 86.44 108 ALA A C 1
ATOM 851 O O . ALA A 1 108 ? -11.160 -3.121 -15.975 1.00 86.44 108 ALA A O 1
ATOM 852 N N . LEU A 1 109 ? -10.799 -1.943 -14.093 1.00 86.38 109 LEU A N 1
ATOM 853 C CA . LEU A 1 109 ? -9.427 -1.532 -14.435 1.00 86.38 109 LEU A CA 1
ATOM 854 C C . LEU A 1 109 ? -8.547 -2.712 -14.864 1.00 86.38 109 LEU A C 1
ATOM 856 O O . LEU A 1 109 ? -7.777 -2.611 -15.817 1.00 86.38 109 LEU A O 1
ATOM 860 N N . THR A 1 110 ? -8.709 -3.866 -14.218 1.00 91.38 110 THR A N 1
ATOM 861 C CA . THR A 1 110 ? -7.990 -5.100 -14.561 1.00 91.38 110 THR A CA 1
ATOM 862 C C . THR A 1 110 ? -8.301 -5.593 -15.976 1.00 91.38 110 THR A C 1
ATOM 864 O O . THR A 1 110 ? -7.410 -6.098 -16.661 1.00 91.38 110 THR A O 1
ATOM 867 N N . VAL A 1 111 ? -9.535 -5.413 -16.458 1.00 90.25 111 VAL A N 1
ATOM 868 C CA . VAL A 1 111 ? -9.940 -5.750 -17.831 1.00 90.25 111 VAL A CA 1
ATOM 869 C C . VAL A 1 111 ? -9.316 -4.765 -18.813 1.00 90.25 111 VAL A C 1
ATOM 871 O O . VAL A 1 111 ? -8.717 -5.191 -19.804 1.00 90.25 111 VAL A O 1
ATOM 874 N N . ARG A 1 112 ? -9.351 -3.467 -18.495 1.00 90.06 112 ARG A N 1
ATOM 875 C CA . ARG A 1 112 ? -8.729 -2.427 -19.320 1.00 90.06 112 ARG A CA 1
ATOM 876 C C . ARG A 1 112 ? -7.224 -2.654 -19.483 1.00 90.06 112 ARG A C 1
ATOM 878 O O . ARG A 1 112 ? -6.730 -2.678 -20.610 1.00 90.06 112 ARG A O 1
ATOM 885 N N . LEU A 1 113 ? -6.510 -2.885 -18.380 1.00 90.56 113 LEU A N 1
ATOM 886 C CA . LEU A 1 113 ? -5.072 -3.182 -18.374 1.00 90.56 113 LEU A CA 1
ATOM 887 C C . LEU A 1 113 ? -4.762 -4.453 -19.172 1.00 90.56 113 LEU A C 1
ATOM 889 O O . LEU A 1 113 ? -3.874 -4.454 -20.023 1.00 90.56 113 LEU A O 1
ATOM 893 N N . LYS A 1 114 ? -5.546 -5.521 -18.979 1.00 92.19 114 LYS A N 1
ATOM 894 C CA . LYS A 1 114 ? -5.408 -6.766 -19.748 1.00 92.19 114 LYS A CA 1
ATOM 895 C C . LYS A 1 114 ? -5.564 -6.540 -21.251 1.00 92.19 114 LYS A C 1
ATOM 897 O O . LYS A 1 114 ? -4.844 -7.154 -22.037 1.00 92.19 114 LYS A O 1
ATOM 902 N N . ASN A 1 115 ? -6.496 -5.683 -21.657 1.00 91.31 115 ASN A N 1
ATOM 903 C CA . ASN A 1 115 ? -6.720 -5.361 -23.062 1.00 91.31 115 ASN A CA 1
ATOM 904 C C . ASN A 1 115 ? -5.550 -4.559 -23.652 1.00 91.31 115 ASN A C 1
ATOM 906 O O . ASN A 1 115 ? -5.109 -4.877 -24.753 1.00 91.31 115 ASN A O 1
ATOM 910 N N . ILE A 1 116 ? -4.990 -3.595 -22.912 1.00 89.44 116 ILE A N 1
ATOM 911 C CA . ILE A 1 116 ? -3.779 -2.856 -23.322 1.00 89.44 116 ILE A CA 1
ATOM 912 C C . ILE A 1 116 ? -2.612 -3.823 -23.555 1.00 89.44 116 ILE A C 1
ATOM 914 O O . ILE A 1 116 ? -1.998 -3.798 -24.620 1.00 89.44 116 ILE A O 1
ATOM 918 N N . LEU A 1 117 ? -2.371 -4.739 -22.610 1.00 89.12 117 LEU A N 1
ATOM 919 C CA . LEU A 1 117 ? -1.305 -5.740 -22.725 1.00 89.12 117 LEU A CA 1
ATOM 920 C C . LEU A 1 117 ? -1.498 -6.668 -23.936 1.00 89.12 117 LEU A C 1
ATOM 922 O O . LEU A 1 117 ? -0.530 -7.062 -24.579 1.00 89.12 117 LEU A O 1
ATOM 926 N N . ARG A 1 118 ? -2.746 -7.008 -24.281 1.00 89.44 118 ARG A N 1
ATOM 927 C CA . ARG A 1 118 ? -3.065 -7.870 -25.433 1.00 89.44 118 ARG A CA 1
ATOM 928 C C . ARG A 1 118 ? -2.964 -7.164 -26.781 1.00 89.44 118 ARG A C 1
ATOM 930 O O . ARG A 1 118 ? -2.643 -7.816 -27.771 1.00 89.44 118 ARG A O 1
ATOM 937 N N . ASN A 1 119 ? -3.234 -5.864 -26.836 1.00 85.19 119 ASN A N 1
ATOM 938 C CA . ASN A 1 119 ? -3.385 -5.117 -28.087 1.00 85.19 119 ASN A CA 1
ATOM 939 C C . ASN A 1 119 ? -2.059 -4.608 -28.676 1.00 85.19 119 ASN A C 1
ATOM 941 O O . ASN A 1 119 ? -2.057 -3.657 -29.453 1.00 85.19 119 ASN A O 1
ATOM 945 N N . GLY A 1 120 ? -0.939 -5.259 -28.350 1.00 75.12 120 GLY A N 1
ATOM 946 C CA . GLY A 1 120 ? 0.346 -5.001 -28.999 1.00 75.12 120 GLY A CA 1
ATOM 947 C C . GLY A 1 120 ? 1.438 -4.451 -28.091 1.00 75.12 120 GLY A C 1
ATOM 948 O O . GLY A 1 120 ? 2.486 -4.075 -28.613 1.00 75.12 120 GLY A O 1
ATOM 949 N N . TYR A 1 121 ? 1.250 -4.451 -26.767 1.00 84.69 121 TYR A N 1
ATOM 950 C CA . TYR A 1 121 ? 2.341 -4.145 -25.845 1.00 84.69 121 TYR A CA 1
ATOM 951 C C . TYR A 1 121 ? 3.470 -5.169 -26.007 1.00 84.69 121 TYR A C 1
ATOM 953 O O . TYR A 1 121 ? 3.261 -6.370 -25.832 1.00 84.69 121 TYR A O 1
ATOM 961 N N . GLN A 1 122 ? 4.654 -4.699 -26.391 1.00 88.19 122 GLN A N 1
ATOM 962 C CA . GLN A 1 122 ? 5.835 -5.543 -26.550 1.00 88.19 122 GLN A CA 1
ATOM 963 C C . GLN A 1 122 ? 6.652 -5.471 -25.256 1.00 88.19 122 GLN A C 1
ATOM 965 O O . GLN A 1 122 ? 7.030 -4.365 -24.870 1.00 88.19 122 GLN A O 1
ATOM 970 N N . PRO A 1 123 ? 6.957 -6.590 -24.577 1.00 84.12 123 PRO A N 1
ATOM 971 C CA . PRO A 1 123 ? 7.771 -6.569 -23.358 1.00 84.12 123 PRO A CA 1
ATOM 972 C C . PRO A 1 123 ? 9.127 -5.869 -23.541 1.00 84.12 123 PRO A C 1
ATOM 974 O O . PRO A 1 123 ? 9.646 -5.245 -22.619 1.00 84.12 123 PRO A O 1
ATOM 977 N N . GLU A 1 124 ? 9.686 -5.903 -24.750 1.00 87.81 124 GLU A N 1
ATOM 978 C CA . GLU A 1 124 ? 10.935 -5.232 -25.118 1.00 87.81 124 GLU A CA 1
ATOM 979 C C . GLU A 1 124 ? 10.811 -3.697 -25.149 1.00 87.81 124 GLU A C 1
ATOM 981 O O . GLU A 1 124 ? 11.824 -2.996 -25.215 1.00 87.81 124 GLU A O 1
ATOM 986 N N . ALA A 1 125 ? 9.587 -3.160 -25.120 1.00 89.75 125 ALA A N 1
ATOM 987 C CA . ALA A 1 125 ? 9.321 -1.731 -24.996 1.00 89.75 125 ALA A CA 1
ATOM 988 C C . ALA A 1 125 ? 9.453 -1.232 -23.550 1.00 89.75 125 ALA A C 1
ATOM 990 O O . ALA A 1 125 ? 9.775 -0.060 -23.372 1.00 89.75 125 ALA A O 1
ATOM 991 N N . ILE A 1 126 ? 9.318 -2.106 -22.540 1.00 89.44 126 ILE A N 1
ATOM 992 C CA . ILE A 1 126 ? 9.349 -1.721 -21.116 1.00 89.44 126 ILE A CA 1
ATOM 993 C C . ILE A 1 126 ? 10.591 -0.875 -20.782 1.00 89.44 126 ILE A C 1
ATOM 995 O O . ILE A 1 126 ? 10.426 0.227 -20.261 1.00 89.44 126 ILE A O 1
ATOM 999 N N . PRO A 1 127 ? 11.838 -1.281 -21.118 1.00 89.94 127 PRO A N 1
ATOM 1000 C CA . PRO A 1 127 ? 13.006 -0.467 -20.779 1.00 89.94 127 PRO A CA 1
ATOM 1001 C C . PRO A 1 127 ? 13.021 0.883 -21.504 1.00 89.94 127 PRO A C 1
ATOM 1003 O O . PRO A 1 127 ? 13.531 1.860 -20.965 1.00 89.94 127 PRO A O 1
ATOM 1006 N N . LYS A 1 128 ? 12.464 0.951 -22.720 1.00 90.56 128 LYS A N 1
ATOM 1007 C CA . LYS A 1 128 ? 12.411 2.191 -23.507 1.00 90.56 128 LYS A CA 1
ATOM 1008 C C . LYS A 1 128 ? 11.435 3.182 -22.889 1.00 90.56 128 LYS A C 1
ATOM 1010 O O . LYS A 1 128 ? 11.791 4.342 -22.737 1.00 90.56 128 LYS A O 1
ATOM 1015 N N . GLU A 1 129 ? 10.259 2.713 -22.487 1.00 92.62 129 GLU A N 1
ATOM 1016 C CA . GLU A 1 129 ? 9.259 3.534 -21.800 1.00 92.62 129 GLU A CA 1
ATOM 1017 C C . GLU A 1 129 ? 9.783 4.023 -20.446 1.00 92.62 129 GLU A C 1
ATOM 1019 O O . GLU A 1 129 ? 9.621 5.190 -20.107 1.00 92.62 129 GLU A O 1
ATOM 1024 N N . MET A 1 130 ? 10.503 3.179 -19.698 1.00 91.88 130 MET A N 1
ATOM 1025 C CA . MET A 1 130 ? 11.131 3.608 -18.442 1.00 91.88 130 MET A CA 1
ATOM 1026 C C . MET A 1 130 ? 12.202 4.688 -18.649 1.00 91.88 130 MET A C 1
ATOM 1028 O O . MET A 1 130 ? 12.297 5.602 -17.834 1.00 91.88 130 MET A O 1
ATOM 1032 N N . ILE A 1 131 ? 12.999 4.606 -19.722 1.00 91.44 131 ILE A N 1
ATOM 1033 C CA . ILE A 1 131 ? 13.977 5.650 -20.068 1.00 91.44 131 ILE A CA 1
ATOM 1034 C C . ILE A 1 131 ? 13.268 6.939 -20.486 1.00 91.44 131 ILE A C 1
ATOM 1036 O O . ILE A 1 131 ? 13.683 8.005 -20.049 1.00 91.44 131 ILE A O 1
ATOM 1040 N N . GLN A 1 132 ? 12.201 6.848 -21.282 1.00 92.25 132 GLN A N 1
ATOM 1041 C CA . GLN A 1 132 ? 11.411 8.014 -21.693 1.00 92.25 132 GLN A CA 1
ATOM 1042 C C . GLN A 1 132 ? 10.799 8.724 -20.486 1.00 92.25 132 GLN A C 1
ATOM 1044 O O . GLN A 1 132 ? 10.982 9.923 -20.339 1.00 92.25 132 GLN A O 1
ATOM 1049 N N . ASN A 1 133 ? 10.196 7.979 -19.555 1.00 92.19 133 ASN A N 1
ATOM 1050 C CA . ASN A 1 133 ? 9.679 8.549 -18.310 1.00 92.19 133 ASN A CA 1
ATOM 1051 C C . ASN A 1 133 ? 10.776 9.263 -17.504 1.00 92.19 133 ASN A C 1
ATOM 1053 O O . ASN A 1 133 ? 10.526 10.296 -16.888 1.00 92.19 133 ASN A O 1
ATOM 1057 N N . ALA A 1 134 ? 11.995 8.716 -17.501 1.00 92.00 134 ALA A N 1
ATOM 1058 C CA . ALA A 1 134 ? 13.127 9.334 -16.824 1.00 92.00 134 ALA A CA 1
ATOM 1059 C C . ALA A 1 134 ? 13.609 10.606 -17.531 1.00 92.00 134 ALA A C 1
ATOM 1061 O O . ALA A 1 134 ? 13.920 11.590 -16.864 1.00 92.00 134 ALA A O 1
ATOM 1062 N N . GLU A 1 135 ? 13.656 10.599 -18.862 1.00 91.94 135 GLU A N 1
ATOM 1063 C CA . GLU A 1 135 ? 13.972 11.772 -19.679 1.00 91.94 135 GLU A CA 1
ATOM 1064 C C . GLU A 1 135 ? 12.937 12.886 -19.474 1.00 91.94 135 GLU A C 1
ATOM 1066 O O . GLU A 1 135 ? 13.321 14.022 -19.193 1.00 91.94 135 GLU A O 1
ATOM 1071 N N . ASP A 1 136 ? 11.645 12.552 -19.513 1.00 93.62 136 ASP A N 1
ATOM 1072 C CA . ASP A 1 136 ? 10.532 13.480 -19.276 1.00 93.62 136 ASP A CA 1
ATOM 1073 C C . ASP A 1 136 ? 10.577 14.076 -17.858 1.00 93.62 136 ASP A C 1
ATOM 1075 O O . ASP A 1 136 ? 10.253 15.247 -17.657 1.00 93.62 136 ASP A O 1
ATOM 1079 N N . ALA A 1 137 ? 11.044 13.299 -16.874 1.00 90.75 137 ALA A N 1
ATOM 1080 C CA . ALA A 1 137 ? 11.294 13.759 -15.507 1.00 90.75 137 ALA A CA 1
ATOM 1081 C C . ALA A 1 137 ? 12.609 14.555 -15.343 1.00 90.75 137 ALA A C 1
ATOM 1083 O O . ALA A 1 137 ? 12.900 15.047 -14.252 1.00 90.75 137 ALA A O 1
ATOM 1084 N N . GLY A 1 138 ? 13.422 14.690 -16.397 1.00 90.94 138 GLY A N 1
ATOM 1085 C CA . GLY A 1 138 ? 14.685 15.436 -16.385 1.00 90.94 138 GLY A CA 1
ATOM 1086 C C . GLY A 1 138 ? 15.875 14.685 -15.7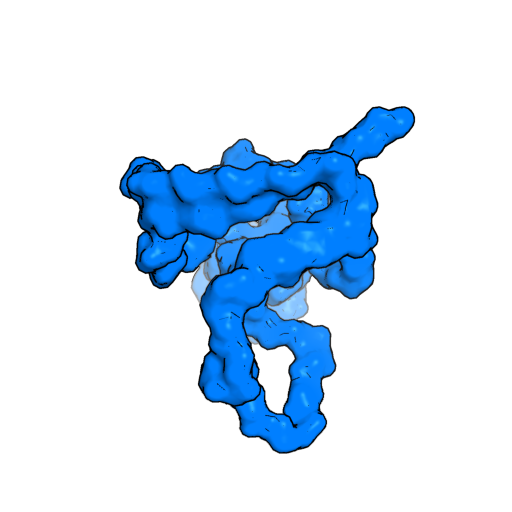78 1.00 90.94 138 GLY A C 1
ATOM 1087 O O . GLY A 1 138 ? 16.850 15.314 -15.354 1.00 90.94 138 GLY A O 1
ATOM 1088 N N . ALA A 1 139 ? 15.822 13.354 -15.710 1.00 92.44 139 ALA A N 1
ATOM 1089 C CA . ALA A 1 139 ? 16.916 12.544 -15.190 1.00 92.44 139 ALA A CA 1
ATOM 1090 C C . ALA A 1 139 ? 18.146 12.591 -16.100 1.00 92.44 139 ALA A C 1
ATOM 1092 O O . ALA A 1 139 ? 18.065 12.511 -17.323 1.00 92.44 139 ALA A O 1
ATOM 1093 N N . SER A 1 140 ? 19.321 12.675 -15.479 1.00 90.75 140 SER A N 1
ATOM 1094 C CA . SER A 1 140 ? 20.605 12.637 -16.187 1.00 90.75 140 SER A CA 1
ATOM 1095 C C . SER A 1 140 ? 21.163 11.223 -16.325 1.00 90.75 140 SER A C 1
ATOM 1097 O O . SER A 1 140 ? 22.053 10.983 -17.137 1.00 90.75 140 SER A O 1
ATOM 1099 N N . GLU A 1 141 ? 20.686 10.292 -15.499 1.00 91.56 141 GLU A N 1
ATOM 1100 C CA . GLU A 1 141 ? 21.140 8.906 -15.474 1.00 91.56 141 GLU A CA 1
ATOM 1101 C C . GLU A 1 141 ? 19.978 7.976 -15.101 1.00 91.56 141 GLU A C 1
ATOM 1103 O O . GLU A 1 141 ? 19.163 8.287 -14.228 1.00 91.56 141 GLU A O 1
ATOM 1108 N N . VAL A 1 142 ? 19.941 6.810 -15.751 1.00 91.06 142 VAL A N 1
ATOM 1109 C CA . VAL A 1 142 ? 18.970 5.739 -15.508 1.00 91.06 142 VAL A CA 1
ATOM 1110 C C . VAL A 1 142 ? 19.721 4.452 -15.187 1.00 91.06 142 VAL A C 1
ATOM 1112 O O . VAL A 1 142 ? 20.606 4.043 -15.941 1.00 91.06 142 VAL A O 1
ATOM 1115 N N . LYS A 1 143 ? 19.365 3.794 -14.079 1.00 91.56 143 LYS A N 1
ATOM 1116 C CA . LYS A 1 143 ? 19.932 2.497 -13.673 1.00 91.56 143 LYS A CA 1
ATOM 1117 C C . LYS A 1 143 ? 18.839 1.448 -13.577 1.00 91.56 143 LYS A C 1
ATOM 1119 O O . LYS A 1 143 ? 17.891 1.606 -12.813 1.00 91.56 143 LYS A O 1
ATOM 1124 N N . PHE A 1 144 ? 19.021 0.346 -14.296 1.00 91.94 144 PHE A N 1
ATOM 1125 C CA . PHE A 1 144 ? 18.195 -0.847 -14.138 1.00 91.94 144 PHE A CA 1
ATOM 1126 C C . PHE A 1 144 ? 18.813 -1.764 -13.088 1.00 91.94 144 PHE A C 1
ATOM 1128 O O . PHE A 1 144 ? 20.005 -2.076 -13.151 1.00 91.94 144 PHE A O 1
ATOM 1135 N N . LEU A 1 145 ? 18.000 -2.196 -12.128 1.00 92.88 145 LEU A N 1
ATOM 1136 C CA . LEU A 1 145 ? 18.408 -3.086 -11.051 1.00 92.88 145 LEU A CA 1
ATOM 1137 C C . LEU A 1 145 ? 17.512 -4.322 -11.048 1.00 92.88 145 LEU A C 1
ATOM 1139 O O . LEU A 1 145 ? 16.299 -4.213 -10.878 1.00 92.88 145 LEU A O 1
ATOM 1143 N N . LEU A 1 146 ? 18.125 -5.496 -11.182 1.00 92.00 146 LEU A N 1
ATOM 1144 C CA . LEU A 1 146 ? 17.465 -6.764 -10.903 1.00 92.00 146 LEU A CA 1
ATOM 1145 C C . LEU A 1 146 ? 17.791 -7.173 -9.467 1.00 92.00 146 LEU A C 1
ATOM 1147 O O . LEU A 1 146 ? 18.920 -7.561 -9.164 1.00 92.00 146 LEU A O 1
ATOM 1151 N N . ASP A 1 147 ? 16.802 -7.069 -8.592 1.00 91.75 147 ASP A N 1
ATOM 1152 C CA . ASP A 1 147 ? 16.891 -7.502 -7.208 1.00 91.75 147 ASP A CA 1
ATOM 1153 C C . ASP A 1 147 ? 16.299 -8.907 -7.075 1.00 91.75 147 ASP A C 1
ATOM 1155 O O . ASP A 1 147 ? 15.105 -9.112 -7.262 1.00 91.75 147 ASP A O 1
ATOM 1159 N N . LEU A 1 148 ? 17.140 -9.894 -6.767 1.00 92.94 148 LEU A N 1
ATOM 1160 C CA . LEU A 1 148 ? 16.728 -11.296 -6.629 1.00 92.94 148 LEU A CA 1
ATOM 1161 C C . LEU A 1 148 ? 16.460 -11.715 -5.178 1.00 92.94 148 LEU A C 1
ATOM 1163 O O . LEU A 1 148 ? 16.308 -12.904 -4.899 1.00 92.94 148 LEU A O 1
ATOM 1167 N N . ARG A 1 149 ? 16.453 -10.768 -4.239 1.00 90.25 149 ARG A N 1
ATOM 1168 C CA . ARG A 1 149 ? 16.233 -11.052 -2.817 1.00 90.25 149 ARG A CA 1
ATOM 1169 C C . ARG A 1 149 ? 14.758 -11.353 -2.529 1.00 90.25 149 ARG A C 1
ATOM 1171 O O . ARG A 1 149 ? 13.868 -10.917 -3.252 1.00 90.25 149 ARG A O 1
ATOM 1178 N N . THR A 1 150 ? 14.515 -12.064 -1.430 1.00 86.25 150 THR A N 1
ATOM 1179 C CA . THR A 1 150 ? 13.190 -12.271 -0.829 1.00 86.25 150 THR A CA 1
ATOM 1180 C C . THR A 1 150 ? 13.131 -11.545 0.514 1.00 86.25 150 THR A C 1
ATOM 1182 O O . THR A 1 150 ? 14.067 -11.607 1.314 1.00 86.25 150 THR A O 1
ATOM 1185 N N . ASN A 1 151 ? 12.044 -10.822 0.785 1.00 84.75 151 ASN A N 1
ATOM 1186 C CA . ASN A 1 151 ? 11.906 -10.011 2.001 1.00 84.75 151 ASN A CA 1
ATOM 1187 C C . ASN A 1 151 ? 11.312 -10.794 3.186 1.00 84.75 151 ASN A C 1
ATOM 1189 O O . ASN A 1 151 ? 10.556 -10.232 3.970 1.00 84.75 151 ASN A O 1
ATOM 1193 N N . GLU A 1 152 ? 11.654 -12.072 3.358 1.00 80.50 152 GLU A N 1
ATOM 1194 C CA . GLU A 1 152 ? 10.997 -13.004 4.301 1.00 80.50 152 GLU A CA 1
ATOM 1195 C C . GLU A 1 152 ? 10.873 -12.469 5.741 1.00 80.50 152 GLU A C 1
ATOM 1197 O O . GLU A 1 152 ? 9.867 -12.676 6.415 1.00 80.50 152 GLU A O 1
ATOM 1202 N N . THR A 1 153 ? 11.856 -11.700 6.210 1.00 76.44 153 THR A N 1
ATOM 1203 C CA . THR A 1 153 ? 11.864 -11.125 7.566 1.00 76.44 153 THR A CA 1
ATOM 1204 C C . THR A 1 153 ? 10.909 -9.943 7.757 1.00 76.44 153 THR A C 1
ATOM 1206 O O . THR A 1 153 ? 10.680 -9.520 8.890 1.00 76.44 153 THR A O 1
ATOM 1209 N N . LYS A 1 154 ? 10.340 -9.396 6.677 1.00 76.31 154 LYS A N 1
ATOM 1210 C CA . LYS A 1 154 ? 9.435 -8.236 6.699 1.00 76.31 154 LYS A CA 1
ATOM 1211 C C . LYS A 1 154 ? 7.961 -8.605 6.513 1.00 76.31 154 LYS A C 1
ATOM 1213 O O . LYS A 1 154 ? 7.124 -7.709 6.528 1.00 76.31 154 LYS A O 1
ATOM 1218 N N . MET A 1 155 ? 7.625 -9.895 6.408 1.00 77.06 155 MET A N 1
ATOM 1219 C CA . MET A 1 155 ? 6.244 -10.348 6.156 1.00 77.06 155 MET A CA 1
ATOM 1220 C C . MET A 1 155 ? 5.284 -10.005 7.303 1.00 77.06 155 MET A C 1
ATOM 1222 O O . MET A 1 155 ? 4.084 -9.887 7.106 1.00 77.06 155 MET A O 1
ATOM 1226 N N . GLN A 1 156 ? 5.817 -9.773 8.504 1.00 73.06 156 GLN A N 1
ATOM 1227 C CA . GLN A 1 156 ? 5.041 -9.351 9.675 1.00 73.06 156 GLN A CA 1
ATOM 1228 C C . GLN A 1 156 ? 4.701 -7.849 9.669 1.00 73.06 156 GLN A C 1
ATOM 1230 O O . GLN A 1 156 ? 4.059 -7.362 10.596 1.00 73.06 156 GLN A O 1
ATOM 1235 N N . ARG A 1 157 ? 5.169 -7.091 8.667 1.00 78.56 157 ARG A N 1
ATOM 1236 C CA . ARG A 1 157 ? 4.979 -5.637 8.552 1.00 78.56 157 ARG A CA 1
ATOM 1237 C C . ARG A 1 157 ? 4.400 -5.234 7.197 1.00 78.56 157 ARG A C 1
ATOM 1239 O O . ARG A 1 157 ? 4.887 -4.304 6.559 1.00 78.56 157 ARG A O 1
ATOM 1246 N N . LEU A 1 158 ? 3.399 -5.974 6.738 1.00 81.56 158 LEU A N 1
ATOM 1247 C CA . LEU A 1 158 ? 2.671 -5.657 5.513 1.00 81.56 158 LEU A CA 1
ATOM 1248 C C . LEU A 1 158 ? 1.476 -4.754 5.827 1.00 81.56 158 LEU A C 1
ATOM 1250 O O . LEU A 1 158 ? 0.931 -4.815 6.928 1.00 81.56 158 LEU A O 1
ATOM 1254 N N . LEU A 1 159 ? 1.093 -3.918 4.859 1.00 77.38 159 LEU A N 1
ATOM 1255 C CA . LEU A 1 159 ? -0.132 -3.118 4.943 1.00 77.38 159 LEU A CA 1
ATOM 1256 C C . LEU A 1 159 ? -1.372 -4.009 4.793 1.00 77.38 159 LEU A C 1
ATOM 1258 O O . LEU A 1 159 ? -2.332 -3.853 5.535 1.00 77.38 159 LEU A O 1
ATOM 1262 N N . ASP A 1 160 ? -1.309 -4.973 3.872 1.00 79.38 160 ASP A N 1
ATOM 1263 C CA . ASP A 1 160 ? -2.323 -6.006 3.677 1.00 79.38 160 ASP A CA 1
ATOM 1264 C C . ASP A 1 160 ? -1.631 -7.383 3.589 1.00 79.38 160 ASP A C 1
ATOM 1266 O O . ASP A 1 160 ? -0.617 -7.504 2.887 1.00 79.38 160 ASP A O 1
ATOM 1270 N N . PRO A 1 161 ? -2.134 -8.431 4.272 1.00 81.81 161 PRO A N 1
ATOM 1271 C CA . PRO A 1 161 ? -1.573 -9.781 4.187 1.00 81.81 161 PRO A CA 1
ATOM 1272 C C . PRO A 1 161 ? -1.438 -10.323 2.753 1.00 81.81 161 PRO A C 1
ATOM 1274 O O . PRO A 1 161 ? -0.478 -11.028 2.449 1.00 81.81 161 PRO A O 1
ATOM 1277 N N . ALA A 1 162 ? -2.339 -9.961 1.835 1.00 84.12 162 ALA A N 1
ATOM 1278 C CA . ALA A 1 162 ? -2.284 -10.358 0.428 1.00 84.12 162 ALA A CA 1
ATOM 1279 C C . ALA A 1 162 ? -1.060 -9.793 -0.315 1.00 84.12 162 ALA A C 1
ATOM 1281 O O . ALA A 1 162 ? -0.680 -10.317 -1.367 1.00 84.12 162 ALA A O 1
ATOM 1282 N N . MET 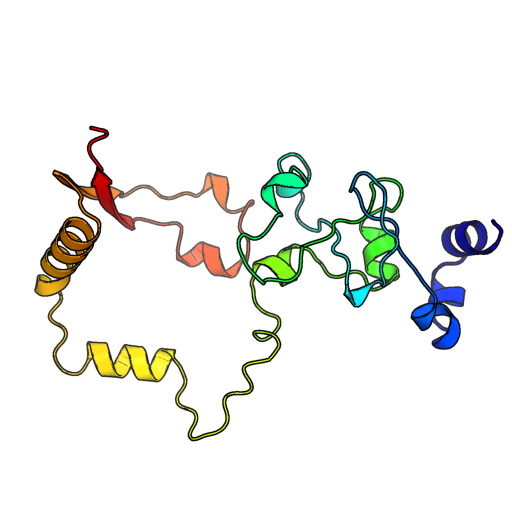A 1 163 ? -0.396 -8.768 0.232 1.00 87.06 163 MET A N 1
ATOM 1283 C CA . MET A 1 163 ? 0.853 -8.238 -0.319 1.00 87.06 163 MET A CA 1
ATOM 1284 C C . MET A 1 163 ? 2.038 -9.189 -0.141 1.00 87.06 163 MET A C 1
ATOM 1286 O O . MET A 1 163 ? 3.079 -8.941 -0.741 1.00 87.06 163 MET A O 1
ATOM 1290 N N . GLU A 1 164 ? 1.915 -10.279 0.621 1.00 88.81 164 GLU A N 1
ATOM 1291 C CA . GLU A 1 164 ? 2.966 -11.300 0.753 1.00 88.81 164 GLU A CA 1
ATOM 1292 C C . GLU A 1 164 ? 3.418 -11.827 -0.620 1.00 88.81 164 GLU A C 1
ATOM 1294 O O . GLU A 1 164 ? 4.613 -11.989 -0.874 1.00 88.81 164 GLU A O 1
ATOM 1299 N N . ALA A 1 165 ? 2.475 -11.987 -1.555 1.00 87.75 165 ALA A N 1
ATOM 1300 C CA . ALA A 1 165 ? 2.741 -12.499 -2.897 1.00 87.75 165 ALA A CA 1
ATOM 1301 C C . ALA A 1 165 ? 3.702 -11.623 -3.728 1.00 87.75 165 ALA A C 1
ATOM 1303 O O . ALA A 1 165 ? 4.284 -12.113 -4.696 1.00 87.75 165 ALA A O 1
ATOM 1304 N N . VAL A 1 166 ? 3.883 -10.345 -3.369 1.00 87.81 166 VAL A N 1
ATOM 1305 C CA . VAL A 1 166 ? 4.734 -9.386 -4.102 1.00 87.81 166 VAL A CA 1
ATOM 1306 C C . VAL A 1 166 ? 6.048 -9.059 -3.384 1.00 87.81 166 VAL A C 1
ATOM 1308 O O . VAL A 1 166 ? 6.728 -8.102 -3.741 1.00 87.81 166 VAL A O 1
ATOM 1311 N N . GLN A 1 167 ? 6.443 -9.853 -2.388 1.00 91.56 167 GLN A N 1
ATOM 1312 C CA . GLN A 1 167 ? 7.637 -9.604 -1.561 1.00 91.56 167 GLN A CA 1
ATOM 1313 C C . GLN A 1 167 ? 8.880 -10.410 -1.985 1.00 91.56 167 GLN A C 1
ATOM 1315 O O . GLN A 1 167 ? 9.818 -10.602 -1.202 1.00 91.56 167 GLN A O 1
ATOM 1320 N N . GLY A 1 168 ? 8.872 -10.904 -3.222 1.00 89.62 168 GLY A N 1
ATOM 1321 C CA . GLY A 1 168 ? 9.965 -11.653 -3.836 1.00 89.62 168 GLY A CA 1
ATOM 1322 C C . GLY A 1 168 ? 10.862 -10.799 -4.744 1.00 89.62 168 GLY A C 1
ATOM 1323 O O . GLY A 1 168 ? 10.882 -9.574 -4.621 1.00 89.62 168 GLY A O 1
ATOM 1324 N N . PRO A 1 169 ? 11.587 -11.446 -5.676 1.00 92.56 169 PRO A N 1
ATOM 1325 C CA . PRO A 1 169 ? 12.431 -10.770 -6.653 1.00 92.56 169 PRO A CA 1
ATOM 1326 C C . PRO A 1 169 ? 11.700 -9.672 -7.430 1.00 92.56 169 PRO A C 1
ATOM 1328 O O . PRO A 1 169 ? 10.566 -9.862 -7.872 1.00 92.56 169 PRO A O 1
ATOM 1331 N N . ALA A 1 170 ? 12.381 -8.553 -7.662 1.00 91.12 170 ALA A N 1
ATOM 1332 C CA . ALA A 1 170 ? 11.843 -7.388 -8.347 1.00 91.12 170 ALA A CA 1
ATOM 1333 C C . ALA A 1 170 ? 12.833 -6.832 -9.379 1.00 91.12 170 ALA A C 1
ATOM 1335 O O . ALA A 1 170 ? 14.051 -6.897 -9.215 1.00 91.12 170 ALA A O 1
ATOM 1336 N N . CYS A 1 171 ? 12.301 -6.242 -10.448 1.00 85.38 171 CYS A N 1
ATOM 1337 C CA . CYS A 1 171 ? 13.075 -5.442 -11.390 1.00 85.38 171 CYS A CA 1
ATOM 1338 C C . CYS A 1 171 ? 12.673 -3.977 -11.211 1.00 85.38 171 CYS A C 1
ATOM 1340 O O . CYS A 1 171 ? 11.497 -3.643 -11.342 1.00 85.38 171 CYS A O 1
ATOM 1342 N N . GLY A 1 172 ? 13.637 -3.124 -10.875 1.00 83.62 172 GLY A N 1
ATOM 1343 C CA . GLY A 1 172 ? 13.427 -1.700 -10.633 1.00 83.62 172 GLY A CA 1
ATOM 1344 C C . GLY A 1 172 ? 14.203 -0.822 -11.610 1.00 83.62 172 GLY A C 1
ATOM 1345 O O . GLY A 1 172 ? 15.241 -1.216 -12.146 1.00 83.62 172 GLY A O 1
ATOM 1346 N N . CYS A 1 173 ? 13.711 0.401 -11.798 1.00 83.38 173 CYS A N 1
ATOM 1347 C CA . CYS A 1 173 ? 14.409 1.479 -12.488 1.00 83.38 173 CYS A CA 1
ATOM 1348 C C . CYS A 1 173 ? 14.640 2.617 -11.494 1.00 83.38 173 CYS A C 1
ATOM 1350 O O . CYS A 1 173 ? 13.695 3.080 -10.857 1.00 83.38 173 CYS A O 1
ATOM 1352 N N . ILE A 1 174 ? 15.890 3.047 -11.346 1.00 83.31 174 ILE A N 1
ATOM 1353 C CA . ILE A 1 174 ? 16.269 4.181 -10.502 1.00 83.31 174 ILE A CA 1
ATOM 1354 C C . ILE A 1 174 ? 16.643 5.339 -11.421 1.00 83.31 174 ILE A C 1
ATOM 1356 O O . ILE A 1 174 ? 17.551 5.217 -12.248 1.00 83.31 174 ILE A O 1
ATOM 1360 N N . MET A 1 175 ? 15.941 6.457 -11.252 1.00 85.75 175 MET A N 1
ATOM 1361 C CA . MET A 1 175 ? 16.169 7.703 -11.978 1.00 85.75 175 MET A CA 1
ATOM 1362 C C . MET A 1 175 ? 16.986 8.637 -11.090 1.00 85.75 175 MET A C 1
ATOM 1364 O O . MET A 1 175 ? 16.580 8.938 -9.968 1.00 85.75 175 MET A O 1
ATOM 1368 N N . MET A 1 176 ? 18.144 9.083 -11.569 1.00 79.00 176 MET A N 1
ATOM 1369 C CA . MET A 1 176 ? 18.990 10.021 -10.833 1.00 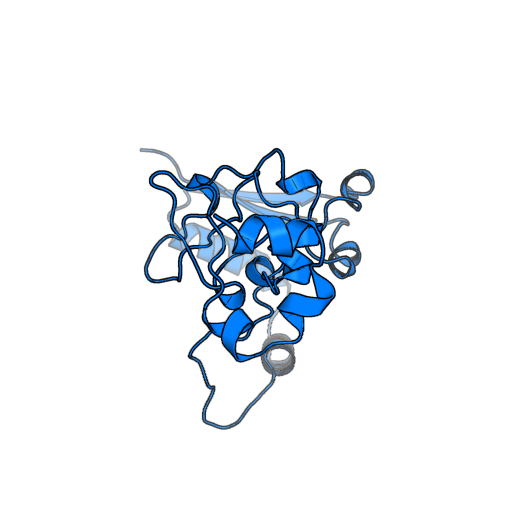79.00 176 MET A CA 1
ATOM 1370 C C . MET A 1 176 ? 18.830 11.414 -11.438 1.00 79.00 176 MET A C 1
ATOM 1372 O O . MET A 1 176 ? 19.208 11.656 -12.590 1.00 79.00 176 MET A O 1
ATOM 1376 N N . LEU A 1 177 ? 18.285 12.335 -10.645 1.00 75.25 177 LEU A N 1
ATOM 1377 C CA . LEU A 1 177 ? 18.220 13.751 -10.984 1.00 75.25 177 LEU A CA 1
ATOM 1378 C C . LEU A 1 177 ? 19.539 14.401 -10.555 1.00 75.25 177 LEU A C 1
ATOM 1380 O O . LEU A 1 177 ? 19.913 14.341 -9.383 1.00 75.25 177 LEU A O 1
ATOM 1384 N N . SER A 1 178 ? 20.273 15.009 -11.487 1.00 67.25 178 SER A N 1
ATOM 1385 C CA . SER A 1 178 ? 21.429 15.820 -11.102 1.00 67.25 178 SER A CA 1
ATOM 1386 C C . SER A 1 178 ? 20.927 17.064 -10.376 1.00 67.25 178 SER A C 1
ATOM 1388 O O . SER A 1 178 ? 20.246 17.891 -10.982 1.00 67.25 178 SER A O 1
ATOM 1390 N N . SER A 1 179 ? 21.317 17.247 -9.113 1.00 58.72 179 SER A N 1
ATOM 1391 C CA . SER A 1 179 ? 21.246 18.571 -8.495 1.00 58.72 179 SER A CA 1
ATOM 1392 C C . SER A 1 179 ? 22.218 19.467 -9.260 1.00 58.72 179 SER A C 1
ATOM 1394 O O . SER A 1 179 ? 23.418 19.184 -9.291 1.00 58.72 179 SER A O 1
ATOM 1396 N N . ARG A 1 180 ? 21.700 20.472 -9.963 1.00 50.56 180 ARG A N 1
ATOM 1397 C CA . ARG A 1 180 ? 22.524 21.600 -10.407 1.00 50.56 180 ARG A CA 1
ATOM 1398 C C . ARG A 1 180 ? 22.732 22.565 -9.252 1.00 50.56 180 ARG A C 1
ATOM 1400 O O . ARG A 1 180 ? 21.842 22.612 -8.375 1.00 50.56 180 ARG A O 1
#

Radius of gyration: 22.72 Å; Cα contacts (8 Å, |Δi|>4): 182; chains: 1; bounding box: 51×35×63 Å

Secondary structure (DSSP, 8-state):
-HHHHHHHH-HHHHHT-HHHHTT--EEBSSSS--EE-GGGEEE---HHHHTT--TTTT--SSSSPP-EEBPTTS-HHHHHHTTPEEHHHHHTT-S--TT----S----HHHHHHHHHHTT--GGGHHHHHHHHHHHTT-SEEEEEEE----GGGGGG-SSGGGGGGSS-EEEEEEE----

InterPro domains:
  IPR058210 Sacsin/Nov domain [PF25794] (107-170)

Nearest PDB structures (foldseek):
  5d08-assembly2_B  TM=5.123E-01  e=1.393E+00  Bacillus subtilis subsp. subtilis str. 168
  5t8y-assembly2_B  TM=5.232E-01  e=3.204E+00  Bacillus subtilis subsp. subtilis str. 168
  5d0b-assembly2_B  TM=5.316E-01  e=3.883E+00  Bacillus subtilis subsp. subtilis str. 168
  4gl6-assembly1_A  TM=2.940E-01  e=2.819E+00  Mediterraneibacter gnavus ATCC 29149

Sequence (180 aa):
MDILRRLLEHPDDILADEEIQQQLLIPSRCDPIKLLPPDEICYCDIDWMRYGLNPEDLQVEDDEDPIYIVNDIVSSTMAESLGAVPLSKRLSGADEIGGIKQTGQYEALTVRLKNILRNGYQPEAIPKEMIQNAEDAGASEVKFLLDLRTNETKMQRLLDPAMEAVQGPACGCIMMLSSR

pLDDT: mean 77.65, std 13.93, range [40.47, 93.62]

Foldseek 3Di:
DVVVVCCVVPVPVQLVDPVSLVVAWFWFPDVVIDTHRQAQAEEAPAPVCVVPDDLVVQQDPPDDRGYTYGHPVADPVSSVSSNHHYPLCVVVCVPPPPPCPPPDDDDPPVRVVVVVCVPDDDPVCVVVVLVVVLVVVQFPDKDKDWFQAAPVVCCSPDSDNVCNVVRGIDIDMDGHHDDD

Mean predicted aligned error: 13.3 Å